Protein AF-A0A9P4GSU9-F1 (afdb_monomer)

pLDDT: mean 84.0, std 13.23, range [49.62, 98.62]

InterPro domains:
  IPR003613 U-box domain [PF04564] (1-55)
  IPR003613 U-box domain [PS51698] (1-60)
  IPR003613 U-box domain [SM00504] (1-53)
  IPR013083 Zinc finger, RING/FYVE/PHD-type [G3DSA:3.30.40.10] (1-56)
  IPR052085 WD repeat, SAM and U-box domain-containing [PTHR46573] (1-40)

Organism: NCBI:txid1168544

Foldseek 3Di:
DQWWWADPVGDIDDPVVLVVVVVPDQADPPPRDRGPDSDIHTPPVVNVVLVCVLLVVVQQPVLPDCPDVVQWDWDWDDDPVDIDTHTHGQQRAQLVVVVNNCSPVVVPDPDDFDDDPNDTDDRDRGGNQFFLVVVVVVVVVVVCVVPVDDDPDPAWWKFFPWEAPDPPDIDGDTDPCRRDRPVVQQDPVGQVDAPPPDDSYPPPPPVPPPPPPPPPPPDPDPGGGHIDIDGDDDDDPVVNVVPDQDPVSVVVVVVVVVVCVVVPPPPPPDD

Radius of gyration: 33.33 Å; Cα contacts (8 Å, |Δi|>4): 294; chains: 1; bounding box: 84×43×122 Å

Mean predicted aligned error: 13.49 Å

Secondary structure (DSSP, 8-state):
--SEEE-TTS-EEEHHHHHHHTTT-SB-TTT-PBPS----EE-HHHHHHHHHHHTTTTTGGGG--TTSGGGEEEEEEE-SS-EEEEEEETT-BHHHHHHHHHHHTTT--SS---EETTEE----SSBSS-BHHHHHHHHHHHHHHH-S----PSPEEEEEEEEEEETTEEEEEEES-TTSBGGGG-STTT-BB-SS---S----S--TT-TTSGGGSSS---PPPB---EEEEPPPPHHHHTTS--HHHHHHHHHHHHHHHHH--------

Sequence (271 aa):
MEDPVITVDYYTYERKNIERWFQTNESSPLTNLILPSLDLRLDVQKKEEIIAFLDGSDITPRYGSLRGKSHALRVSIKSPLNTWSVMLPRDLKLKELWEIAFRLTMGRYMSYELQHRNSRVPPSQDSISDSLASAVFRSHRQKFMIGSSTPVGSPFAFWTKMCDVGDGQMEGDVVTEHWEPISSFFNGTDSTGKLTQESCIDKGEDDEDSEEEVAYRNGASDRPYVFKLHLGKAPRTAESLANTLNRLDVLKQMFDAFINRTTITKPTLVS

Structure (mmCIF, N/CA/C/O backbone):
data_AF-A0A9P4GSU9-F1
#
_entry.id   AF-A0A9P4GSU9-F1
#
loop_
_atom_site.group_PDB
_atom_site.id
_atom_site.type_symbol
_atom_site.label_atom_id
_atom_site.label_alt_id
_atom_site.label_comp_id
_atom_site.label_asym_id
_atom_site.label_entity_id
_atom_site.label_seq_id
_atom_site.pdbx_PDB_ins_code
_atom_site.Cartn_x
_atom_site.Cartn_y
_atom_site.Cartn_z
_atom_site.occupancy
_atom_site.B_iso_or_equiv
_atom_site.auth_seq_id
_atom_site.auth_comp_id
_atom_site.auth_asym_id
_atom_site.auth_atom_id
_atom_site.pdbx_PDB_model_num
ATOM 1 N N . MET A 1 1 ? -9.356 -0.279 18.960 1.00 92.44 1 MET A N 1
ATOM 2 C CA . MET A 1 1 ? -10.168 -1.308 19.629 1.00 92.44 1 MET A CA 1
ATOM 3 C C . MET A 1 1 ? -9.785 -2.629 18.981 1.00 92.44 1 MET A C 1
ATOM 5 O O . MET A 1 1 ? -9.801 -2.684 17.760 1.00 92.44 1 MET A O 1
ATOM 9 N N . GLU A 1 2 ? -9.303 -3.598 19.754 1.00 94.56 2 GLU A N 1
ATOM 10 C CA . GLU A 1 2 ? -8.857 -4.924 19.306 1.00 94.56 2 GLU A CA 1
ATOM 11 C C . GLU A 1 2 ? -9.939 -5.982 19.588 1.00 94.56 2 GLU A C 1
ATOM 13 O O . GLU A 1 2 ? -10.214 -6.811 18.722 1.00 94.56 2 GLU A O 1
ATOM 18 N N . ASP A 1 3 ? -10.588 -5.934 20.759 1.00 97.62 3 ASP A N 1
ATOM 19 C CA . ASP A 1 3 ? -11.653 -6.876 21.133 1.00 97.62 3 ASP A CA 1
ATOM 20 C C . ASP A 1 3 ? -12.898 -6.137 21.670 1.00 97.62 3 ASP A C 1
ATOM 22 O O . ASP A 1 3 ? -12.987 -5.861 22.873 1.00 97.62 3 ASP A O 1
ATOM 26 N N . PRO A 1 4 ? -13.842 -5.760 20.784 1.00 98.38 4 PRO A N 1
ATOM 27 C CA . PRO A 1 4 ? -15.039 -5.016 21.161 1.00 98.38 4 PRO A CA 1
ATOM 28 C C . PRO A 1 4 ? -16.021 -5.891 21.955 1.00 98.38 4 PRO A C 1
ATOM 30 O O . PRO A 1 4 ? -16.379 -6.991 21.531 1.00 98.38 4 PRO A O 1
ATOM 33 N N . VAL A 1 5 ? -16.498 -5.394 23.094 1.00 98.62 5 VAL A N 1
ATOM 34 C CA . VAL A 1 5 ? -17.496 -6.062 23.942 1.00 98.62 5 VAL A CA 1
ATOM 35 C C . VAL A 1 5 ? -18.644 -5.126 24.288 1.00 98.62 5 VAL A C 1
ATOM 37 O O . VAL A 1 5 ? -18.417 -3.952 24.557 1.00 98.62 5 VAL A O 1
ATOM 40 N N .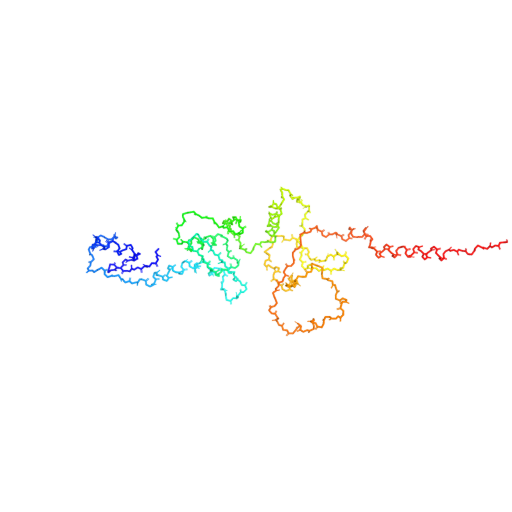 ILE A 1 6 ? -19.862 -5.659 24.307 1.00 98.50 6 ILE A N 1
ATOM 41 C CA . ILE A 1 6 ? -21.088 -4.974 24.705 1.00 98.50 6 ILE A CA 1
ATOM 42 C C . ILE A 1 6 ? -21.401 -5.284 26.170 1.00 98.50 6 ILE A C 1
ATOM 44 O O . ILE A 1 6 ? -21.428 -6.447 26.587 1.00 98.50 6 ILE A O 1
ATOM 48 N N . THR A 1 7 ? -21.667 -4.233 26.934 1.00 98.38 7 THR A N 1
ATOM 49 C CA . THR A 1 7 ? -22.207 -4.271 28.300 1.00 98.38 7 THR A CA 1
ATOM 50 C C . THR A 1 7 ? -23.743 -4.281 28.293 1.00 98.38 7 THR A C 1
ATOM 52 O O . THR A 1 7 ? -24.385 -4.074 27.263 1.00 98.38 7 THR A O 1
ATOM 55 N N . VAL A 1 8 ? -24.377 -4.525 29.445 1.00 97.88 8 VAL A N 1
ATOM 56 C CA . VAL A 1 8 ? -25.852 -4.616 29.570 1.00 97.88 8 VAL A CA 1
ATOM 57 C C . VAL A 1 8 ? -26.618 -3.328 29.242 1.00 97.88 8 VAL A C 1
ATOM 59 O O . VAL A 1 8 ? -27.819 -3.379 28.995 1.00 97.88 8 VAL A O 1
ATOM 62 N N . ASP A 1 9 ? -25.936 -2.186 29.223 1.00 97.12 9 ASP A N 1
ATOM 63 C CA . ASP A 1 9 ? -26.448 -0.883 28.785 1.00 97.12 9 ASP A CA 1
ATOM 64 C C . ASP A 1 9 ? -26.280 -0.643 27.269 1.00 97.12 9 ASP A C 1
ATOM 66 O O . ASP A 1 9 ? -26.560 0.454 26.792 1.00 97.12 9 ASP A O 1
ATOM 70 N N . TYR A 1 10 ? -25.881 -1.669 26.505 1.00 97.38 10 TYR A N 1
ATOM 71 C CA . TYR A 1 10 ? -25.740 -1.672 25.042 1.00 97.38 10 TYR A CA 1
ATOM 72 C C . TYR A 1 10 ? -24.632 -0.769 24.474 1.00 97.38 10 TYR A C 1
ATOM 74 O O . TYR A 1 10 ? -24.648 -0.451 23.284 1.00 97.38 10 TYR A O 1
ATOM 82 N N . TYR A 1 11 ? -23.640 -0.392 25.284 1.00 98.19 11 TYR A N 1
ATOM 83 C CA . TYR A 1 11 ? -22.442 0.297 24.799 1.00 98.19 11 TYR A CA 1
ATOM 84 C C . TYR A 1 11 ? -21.299 -0.681 24.520 1.00 98.19 11 TYR A C 1
ATOM 86 O O . TYR A 1 11 ? -21.107 -1.659 25.241 1.00 98.19 11 TYR A O 1
ATOM 94 N N . THR A 1 12 ? -20.524 -0.395 23.470 1.00 98.31 12 THR A N 1
ATOM 95 C CA . THR A 1 12 ? -19.368 -1.207 23.072 1.00 98.31 12 THR A CA 1
ATOM 96 C C . THR A 1 12 ? -18.071 -0.596 23.600 1.00 98.31 12 THR A C 1
ATOM 98 O O . THR A 1 12 ? -17.766 0.572 23.349 1.00 98.31 12 THR A O 1
ATOM 101 N N . TYR A 1 13 ? -17.264 -1.405 24.278 1.00 98.25 13 TYR A N 1
ATOM 102 C CA . TYR A 1 13 ? -15.974 -1.024 24.845 1.00 98.25 13 TYR A CA 1
ATOM 103 C C . TYR A 1 13 ? -14.855 -1.958 24.386 1.00 98.25 13 TYR A C 1
ATOM 105 O O . TYR A 1 13 ? -15.091 -3.055 23.892 1.00 98.25 13 TYR A O 1
ATOM 113 N N . GLU A 1 14 ? -13.609 -1.536 24.591 1.00 98.06 14 GLU A N 1
ATOM 114 C CA . GLU A 1 14 ? -12.461 -2.439 24.512 1.00 98.06 14 GLU A CA 1
ATOM 115 C C . GLU A 1 14 ? -12.449 -3.353 25.741 1.00 98.06 14 GLU A C 1
ATOM 117 O O . GLU A 1 14 ? -12.363 -2.839 26.862 1.00 98.06 14 GLU A O 1
ATOM 122 N N . ARG A 1 15 ? -12.454 -4.680 25.545 1.00 98.38 15 ARG A N 1
ATOM 123 C CA . ARG A 1 15 ? -12.510 -5.675 26.631 1.00 98.38 15 ARG A CA 1
ATOM 124 C C . ARG A 1 15 ? -11.534 -5.381 27.768 1.00 98.38 15 ARG A C 1
ATOM 126 O O . ARG A 1 15 ? -11.947 -5.226 28.912 1.00 98.38 15 ARG A O 1
ATOM 133 N N . LYS A 1 16 ? -10.244 -5.229 27.452 1.00 98.12 16 LYS A N 1
ATOM 134 C CA . LYS A 1 16 ? -9.195 -5.009 28.466 1.00 98.12 16 LYS A CA 1
ATOM 135 C C . LYS A 1 16 ? -9.427 -3.744 29.296 1.00 98.12 16 LYS A C 1
ATOM 137 O O . LYS A 1 16 ? -9.065 -3.700 30.470 1.00 98.12 16 LYS A O 1
ATOM 142 N N . ASN A 1 17 ? -10.001 -2.707 28.686 1.00 98.12 17 ASN A N 1
ATOM 143 C CA . ASN A 1 17 ? -10.227 -1.429 29.352 1.00 98.12 17 ASN A CA 1
ATOM 144 C C . ASN A 1 17 ? -11.456 -1.493 30.261 1.00 98.12 17 ASN A C 1
ATOM 146 O O . ASN A 1 17 ? -11.381 -1.024 31.395 1.00 98.12 17 ASN A O 1
ATOM 150 N N . ILE A 1 18 ? -12.556 -2.089 29.787 1.00 98.25 18 ILE A N 1
ATOM 151 C CA . ILE A 1 18 ? -13.783 -2.204 30.584 1.00 98.25 18 ILE A CA 1
ATOM 152 C C . ILE A 1 18 ? -13.626 -3.213 31.727 1.00 98.25 18 ILE A C 1
ATOM 154 O O . ILE A 1 18 ? -14.053 -2.932 32.840 1.00 98.25 18 ILE A O 1
ATOM 158 N N . GLU A 1 19 ? -12.911 -4.323 31.513 1.00 98.25 19 GLU A N 1
ATOM 159 C CA . GLU A 1 19 ? -12.591 -5.279 32.582 1.00 98.25 19 GLU A CA 1
ATOM 160 C C . GLU A 1 19 ? -11.752 -4.621 33.683 1.00 98.25 19 GLU A C 1
ATOM 162 O O . GLU A 1 19 ? -12.018 -4.823 34.865 1.00 98.25 19 GLU A O 1
ATOM 167 N N . ARG A 1 20 ? -10.771 -3.781 33.319 1.00 98.25 20 ARG A N 1
ATOM 168 C CA . ARG A 1 20 ? -10.000 -3.001 34.298 1.00 98.25 20 ARG A CA 1
ATOM 169 C C . ARG A 1 20 ? -10.877 -1.986 35.034 1.00 98.25 20 ARG A C 1
ATOM 171 O O . ARG A 1 20 ? -10.697 -1.801 36.230 1.00 98.25 20 ARG A O 1
ATOM 178 N N . TRP A 1 21 ? -11.801 -1.325 34.340 1.00 98.25 21 TRP A N 1
ATOM 179 C CA . TRP A 1 21 ? -12.725 -0.373 34.958 1.00 98.25 21 TRP A CA 1
ATOM 180 C C . TRP A 1 21 ? -13.632 -1.044 36.001 1.00 98.25 21 TRP A C 1
ATOM 182 O O . TRP A 1 21 ? -13.783 -0.522 37.107 1.00 98.25 21 TRP A O 1
ATOM 192 N N . PHE A 1 22 ? -14.148 -2.237 35.691 1.00 98.25 22 PHE A N 1
ATOM 193 C CA . PHE A 1 22 ? -14.995 -3.024 36.591 1.00 98.25 22 PHE A CA 1
ATOM 194 C C . PHE A 1 22 ? -14.275 -3.606 37.816 1.00 98.25 22 PHE A C 1
ATOM 196 O O . PHE A 1 22 ? -14.931 -4.082 38.736 1.00 98.25 22 PHE A O 1
ATOM 203 N N . GLN A 1 23 ? -12.942 -3.524 37.893 1.00 98.25 23 GLN A N 1
ATOM 204 C CA . GLN A 1 23 ? -12.210 -3.879 39.118 1.00 98.25 23 GLN A CA 1
ATOM 205 C C . GLN A 1 23 ? -12.428 -2.868 40.249 1.00 98.25 23 GLN A C 1
ATOM 207 O O . GLN A 1 23 ? -12.229 -3.209 41.413 1.00 98.25 23 GLN A O 1
ATOM 212 N N . THR A 1 24 ? -12.792 -1.626 39.921 1.00 98.12 24 THR A N 1
ATOM 213 C CA . THR A 1 24 ? -12.930 -0.536 40.899 1.00 98.12 24 THR A CA 1
ATOM 214 C C . THR A 1 24 ? -14.274 0.184 40.841 1.00 98.12 24 THR A C 1
ATOM 216 O O . THR A 1 24 ? -14.570 0.954 41.751 1.00 98.12 24 THR A O 1
ATOM 219 N N . ASN A 1 25 ? -15.091 -0.057 39.811 1.00 98.12 25 ASN A N 1
ATOM 220 C CA . ASN A 1 25 ? -16.378 0.606 39.612 1.00 98.12 25 ASN A CA 1
ATOM 221 C C . ASN A 1 25 ? -17.457 -0.405 39.208 1.00 98.12 25 ASN A C 1
ATOM 223 O O . ASN A 1 25 ? -17.213 -1.280 38.388 1.00 98.12 25 ASN A O 1
ATOM 227 N N . GLU A 1 26 ? -18.679 -0.224 39.704 1.00 97.75 26 GLU A N 1
ATOM 228 C CA . GLU A 1 26 ? -19.860 -1.014 39.300 1.00 97.75 26 GLU A CA 1
ATOM 229 C C . GLU A 1 26 ? -20.746 -0.260 38.288 1.00 97.75 26 GLU A C 1
ATOM 231 O O . GLU A 1 26 ? -21.872 -0.656 37.982 1.00 97.75 26 GLU A O 1
ATOM 236 N N . SER A 1 27 ? -20.253 0.870 37.780 1.00 98.25 27 SER A N 1
ATOM 237 C CA . SER A 1 27 ? -20.971 1.756 36.870 1.00 98.25 27 SER A CA 1
ATOM 238 C C . SER A 1 27 ? -20.379 1.751 35.466 1.00 98.25 27 SER A C 1
ATOM 240 O O . SER A 1 27 ? -19.208 1.435 35.251 1.00 98.25 27 SER A O 1
ATOM 242 N N . SER A 1 28 ? -21.197 2.129 34.490 1.00 97.81 28 SER A N 1
ATOM 243 C CA . SER A 1 28 ? -20.773 2.308 33.101 1.00 97.81 28 SER A CA 1
ATOM 244 C C . SER A 1 28 ? -19.867 3.541 32.951 1.00 97.81 28 SER A C 1
ATOM 246 O O . SER A 1 28 ? -20.255 4.618 33.410 1.00 97.81 28 SER A O 1
ATOM 248 N N . PRO A 1 29 ? -18.700 3.449 32.275 1.00 97.69 29 PRO A N 1
ATOM 249 C CA . PRO A 1 29 ? -17.791 4.589 32.112 1.00 97.69 29 PRO A CA 1
ATOM 250 C C . PRO A 1 29 ? -18.392 5.777 31.355 1.00 97.69 29 PRO A C 1
ATOM 252 O O . PRO A 1 29 ? -17.904 6.898 31.478 1.00 97.69 29 PRO A O 1
ATOM 255 N N . LEU A 1 30 ? -19.397 5.529 30.507 1.00 97.06 30 LEU A N 1
ATOM 256 C CA . LEU A 1 30 ? -19.974 6.557 29.640 1.00 97.06 30 LEU A CA 1
ATOM 257 C C . LEU A 1 30 ? -21.191 7.229 30.279 1.00 97.06 30 LEU A C 1
ATOM 259 O O . LEU A 1 30 ? -21.352 8.442 30.167 1.00 97.06 30 LEU A O 1
ATOM 263 N N . THR A 1 31 ? -22.052 6.448 30.936 1.00 97.19 31 THR A N 1
ATOM 264 C CA . THR A 1 31 ? -23.312 6.954 31.507 1.00 97.19 31 THR A CA 1
ATOM 265 C C . THR A 1 31 ? -23.223 7.234 33.005 1.00 97.19 31 THR A C 1
ATOM 267 O O . THR A 1 31 ? -24.082 7.929 33.540 1.00 97.19 31 THR A O 1
ATOM 270 N N . ASN A 1 32 ? -22.196 6.715 33.688 1.00 97.31 32 ASN A N 1
ATOM 271 C CA . ASN A 1 32 ? -22.042 6.718 35.148 1.00 97.31 32 ASN A CA 1
ATOM 272 C C . ASN A 1 32 ? -23.202 6.057 35.916 1.00 97.31 32 ASN A C 1
ATOM 274 O O . ASN A 1 32 ? -23.287 6.192 37.136 1.00 97.31 32 ASN A O 1
ATOM 278 N N . LEU A 1 33 ? -24.088 5.327 35.235 1.00 97.44 33 LEU A N 1
ATOM 279 C CA . LEU A 1 33 ? -25.169 4.582 35.873 1.00 97.44 33 LEU A CA 1
ATOM 280 C C . LEU A 1 33 ? -24.649 3.235 36.380 1.00 97.44 33 LEU A C 1
ATOM 282 O O . LEU A 1 33 ? -23.830 2.595 35.717 1.00 97.44 33 LEU A O 1
ATOM 286 N N . ILE A 1 34 ? -25.128 2.811 37.552 1.00 97.94 34 ILE A N 1
ATOM 287 C CA . ILE A 1 34 ? -24.839 1.485 38.115 1.00 97.94 34 ILE A CA 1
ATOM 288 C C . ILE A 1 34 ? -25.451 0.429 37.196 1.00 97.94 34 ILE A C 1
ATOM 290 O O . ILE A 1 34 ? -26.633 0.512 36.850 1.00 97.94 34 ILE A O 1
ATOM 294 N N . LEU A 1 35 ? -24.646 -0.551 36.791 1.00 97.62 35 LEU A N 1
ATOM 295 C CA . LEU A 1 35 ? -25.095 -1.605 35.893 1.00 97.62 35 LEU A CA 1
ATOM 296 C C . LEU A 1 35 ? -25.743 -2.748 36.684 1.00 97.62 35 LEU A C 1
ATOM 298 O O . LEU A 1 35 ? -25.204 -3.166 37.706 1.00 97.62 35 LEU A O 1
ATOM 302 N N . PRO A 1 36 ? -26.870 -3.311 36.211 1.00 97.69 36 PRO A N 1
ATOM 303 C CA . PRO A 1 36 ? -27.505 -4.452 36.871 1.00 97.69 36 PRO A CA 1
ATOM 304 C C . PRO A 1 36 ? -26.675 -5.744 36.778 1.00 97.69 36 PRO A C 1
ATOM 306 O O . PRO A 1 36 ? -26.889 -6.663 37.561 1.00 97.69 36 PRO A O 1
ATOM 309 N N . SER A 1 37 ? -25.754 -5.836 35.814 1.00 97.69 37 SER A N 1
ATOM 310 C CA . SER A 1 37 ? -24.781 -6.923 35.681 1.00 97.69 37 SER A CA 1
ATOM 311 C C . SER A 1 37 ? -23.510 -6.409 34.995 1.00 97.69 37 SER A C 1
ATOM 313 O O . SER A 1 37 ? -23.569 -5.500 34.165 1.00 97.69 37 SER A O 1
ATOM 315 N N . LEU A 1 38 ? -22.372 -7.015 35.340 1.00 98.00 38 LEU A N 1
ATOM 316 C CA . LEU A 1 38 ? -21.051 -6.748 34.759 1.00 98.00 38 LEU A CA 1
ATOM 317 C C . LEU A 1 38 ? -20.692 -7.734 33.632 1.00 98.00 38 LEU A C 1
ATOM 319 O O . LEU A 1 38 ? -19.544 -7.784 33.191 1.00 98.00 38 LEU A O 1
ATOM 323 N N . ASP A 1 39 ? -21.660 -8.528 33.166 1.00 98.00 39 ASP A N 1
ATOM 324 C CA . ASP A 1 39 ? -21.452 -9.487 32.085 1.00 98.00 39 ASP A CA 1
ATOM 325 C C . ASP A 1 39 ? -21.084 -8.780 30.773 1.00 98.00 39 ASP A C 1
ATOM 327 O O . ASP A 1 39 ? -21.787 -7.885 30.296 1.00 98.00 39 ASP A O 1
ATOM 331 N N . LEU A 1 40 ? -19.995 -9.238 30.155 1.00 98.44 40 LEU A N 1
ATOM 332 C CA . LEU A 1 40 ? -19.492 -8.730 28.882 1.00 98.44 40 LEU A CA 1
ATOM 333 C C . LEU A 1 40 ? -19.819 -9.705 27.753 1.00 98.44 40 LEU A C 1
ATOM 335 O O . LEU A 1 40 ? -19.413 -10.870 27.781 1.00 98.44 40 LEU A O 1
ATOM 339 N N . ARG A 1 41 ? -20.505 -9.222 26.717 1.00 98.38 41 ARG A N 1
ATOM 340 C CA . ARG A 1 41 ? -20.816 -9.995 25.505 1.00 98.38 41 ARG A CA 1
ATOM 341 C C . ARG A 1 41 ? -19.906 -9.559 24.367 1.00 98.38 41 ARG A C 1
ATOM 343 O O . ARG A 1 41 ? -19.654 -8.376 24.209 1.00 98.38 41 ARG A O 1
ATOM 350 N N . LEU A 1 42 ? -19.399 -10.492 23.564 1.00 98.31 42 LEU A N 1
ATOM 351 C CA . LEU A 1 42 ? -18.576 -10.137 22.404 1.00 98.31 42 LEU A CA 1
ATOM 352 C C . LEU A 1 42 ? -19.433 -9.450 21.331 1.00 98.31 42 LEU A C 1
ATOM 354 O O . LEU A 1 42 ? -20.459 -9.994 20.926 1.00 98.31 42 LEU A O 1
ATOM 358 N N . ASP A 1 43 ? -18.979 -8.299 20.840 1.00 98.25 43 ASP A N 1
ATOM 359 C CA . ASP A 1 43 ? -19.601 -7.598 19.717 1.00 98.25 43 ASP A C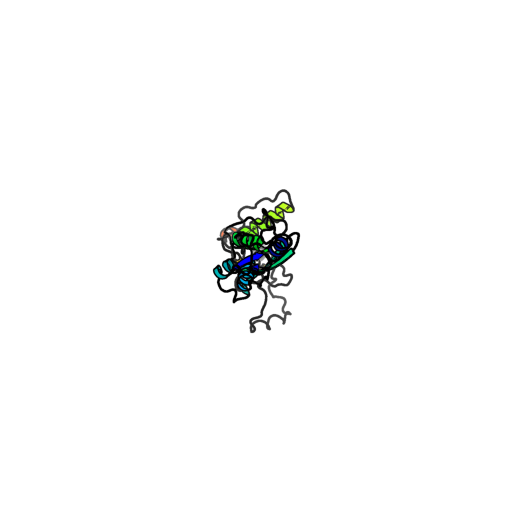A 1
ATOM 360 C C . ASP A 1 43 ? -19.017 -8.110 18.394 1.00 98.25 43 ASP A C 1
ATOM 362 O O . ASP A 1 43 ? -18.035 -7.582 17.864 1.00 98.25 43 ASP A O 1
ATOM 366 N N . VAL A 1 44 ? -19.583 -9.208 17.888 1.00 98.00 44 VAL A N 1
ATOM 367 C CA . VAL A 1 44 ? -19.089 -9.870 16.669 1.00 98.00 44 VAL A CA 1
ATOM 368 C C . VAL A 1 44 ? -19.160 -8.931 15.466 1.00 98.00 44 VAL A C 1
ATOM 370 O O . VAL A 1 44 ? -18.190 -8.832 14.718 1.00 98.00 44 VAL A O 1
ATOM 373 N N . GLN A 1 45 ? -20.257 -8.183 15.325 1.00 98.00 45 GLN A N 1
ATOM 374 C CA . GLN A 1 45 ? -20.439 -7.252 14.215 1.00 98.00 45 GLN A CA 1
ATOM 375 C C . GLN A 1 45 ? -19.367 -6.158 14.238 1.00 98.00 45 GLN A C 1
ATOM 377 O O . GLN A 1 45 ? -18.705 -5.913 13.230 1.00 98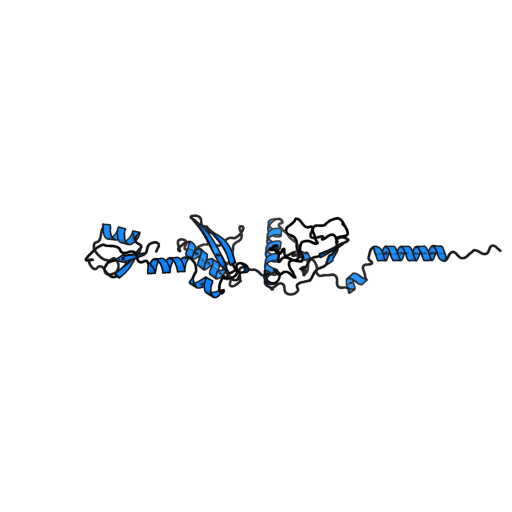.00 45 GLN A O 1
ATOM 382 N N . LYS A 1 46 ? -19.133 -5.524 15.394 1.00 97.94 46 LYS A N 1
ATOM 383 C CA . LYS A 1 46 ? -18.113 -4.474 15.491 1.00 97.94 46 LYS A CA 1
ATOM 384 C C . LYS A 1 46 ? -16.709 -5.006 15.264 1.00 97.94 46 LYS A C 1
ATOM 386 O O . LYS A 1 46 ? -15.869 -4.308 14.698 1.00 97.94 46 LYS A O 1
ATOM 391 N N . LYS A 1 47 ? -16.451 -6.245 15.678 1.00 97.56 47 LYS A N 1
ATOM 392 C CA . LYS A 1 47 ? -15.178 -6.921 15.431 1.00 97.56 47 LYS A CA 1
ATOM 393 C C . LYS A 1 47 ? -14.940 -7.131 13.939 1.00 97.56 47 LYS A C 1
ATOM 395 O O . LYS A 1 47 ? -13.851 -6.826 13.462 1.00 97.56 47 LYS A O 1
ATOM 400 N N . GLU A 1 48 ? -15.951 -7.587 13.206 1.00 97.50 48 GLU A N 1
ATOM 401 C CA . GLU A 1 48 ? -15.891 -7.733 11.749 1.00 97.50 48 GLU A CA 1
ATOM 402 C C . GLU A 1 48 ? -15.705 -6.382 11.047 1.00 97.50 48 GLU A C 1
ATOM 404 O O . GLU A 1 48 ? -14.852 -6.275 10.170 1.00 97.50 48 GLU A O 1
ATOM 409 N N . GLU A 1 49 ? -16.412 -5.329 11.478 1.00 96.94 49 GLU A N 1
ATOM 410 C CA . GLU A 1 49 ? -16.228 -3.962 10.963 1.00 96.94 49 GLU A CA 1
ATOM 411 C C . GLU A 1 49 ? -14.784 -3.467 11.153 1.00 96.94 49 GLU A C 1
ATOM 413 O O . GLU A 1 49 ? -14.191 -2.898 10.234 1.00 96.94 49 GLU A O 1
ATOM 418 N N . ILE A 1 50 ? -14.195 -3.704 12.331 1.00 96.12 50 ILE A N 1
ATOM 419 C CA . ILE A 1 50 ? -12.804 -3.340 12.626 1.00 96.12 50 ILE A CA 1
ATOM 420 C C . ILE A 1 50 ? -11.842 -4.122 11.729 1.00 96.12 50 ILE A C 1
ATOM 422 O O . ILE A 1 50 ? -10.936 -3.520 11.157 1.00 96.12 50 ILE A O 1
ATOM 426 N N . ILE A 1 51 ? -12.031 -5.436 11.580 1.00 95.44 51 ILE A N 1
ATOM 427 C CA . ILE A 1 51 ? -11.180 -6.274 10.721 1.00 95.44 51 ILE A CA 1
ATOM 428 C C . ILE A 1 51 ? -11.275 -5.805 9.266 1.00 95.44 51 ILE A C 1
ATOM 430 O O . ILE A 1 51 ? -10.251 -5.520 8.649 1.00 95.44 51 ILE A O 1
ATOM 434 N N . ALA A 1 52 ? -12.489 -5.610 8.749 1.00 95.25 52 ALA A N 1
ATOM 435 C CA . ALA A 1 52 ? -12.709 -5.127 7.391 1.00 95.25 52 ALA A CA 1
ATOM 436 C C . ALA A 1 52 ? -12.056 -3.754 7.152 1.00 95.25 52 ALA A C 1
ATOM 438 O O . ALA A 1 52 ? -11.468 -3.522 6.091 1.00 95.25 52 ALA A O 1
ATOM 439 N N . PHE A 1 53 ? -12.116 -2.857 8.142 1.00 95.31 53 PHE A N 1
ATOM 440 C CA . PHE A 1 53 ? -11.443 -1.561 8.099 1.00 95.31 53 PHE A CA 1
ATOM 441 C C . PHE A 1 53 ? -9.914 -1.695 8.088 1.00 95.31 53 PHE A C 1
ATOM 443 O O . PHE A 1 53 ? -9.256 -1.019 7.292 1.00 95.31 53 PHE A O 1
ATOM 450 N N . LEU A 1 54 ? -9.346 -2.556 8.943 1.00 94.25 54 LEU A N 1
ATOM 451 C CA . LEU A 1 54 ? -7.903 -2.820 9.009 1.00 94.25 54 LEU A CA 1
ATOM 452 C C . LEU A 1 54 ? -7.369 -3.408 7.698 1.00 94.25 54 LEU A C 1
ATOM 454 O O . LEU A 1 54 ? -6.294 -3.009 7.251 1.00 94.25 54 LEU A O 1
ATOM 458 N N . ASP A 1 55 ? -8.150 -4.276 7.058 1.00 92.50 55 ASP A N 1
ATOM 459 C CA . ASP A 1 55 ? -7.825 -4.889 5.767 1.00 92.50 55 ASP A CA 1
ATOM 460 C C . ASP A 1 55 ? -7.988 -3.922 4.577 1.00 92.50 55 ASP A C 1
ATOM 462 O O . ASP A 1 55 ? -7.628 -4.252 3.447 1.00 92.50 55 ASP A O 1
ATOM 466 N N . GLY A 1 56 ? -8.513 -2.712 4.804 1.00 94.38 56 GLY A N 1
ATOM 467 C CA . GLY A 1 56 ? -8.738 -1.722 3.747 1.00 94.38 56 GLY A CA 1
ATOM 468 C C . GLY A 1 56 ? -9.872 -2.111 2.793 1.00 94.38 56 GLY A C 1
ATOM 469 O O . GLY A 1 56 ? -9.818 -1.800 1.599 1.00 94.38 56 GLY A O 1
ATOM 470 N N . SER A 1 57 ? -10.901 -2.799 3.299 1.00 93.38 57 SER A N 1
ATOM 471 C CA . SER A 1 57 ? -12.059 -3.260 2.511 1.00 93.38 57 SER A CA 1
ATOM 472 C C . SER A 1 57 ? -12.908 -2.119 1.935 1.00 93.38 57 SER A C 1
ATOM 474 O O . SER A 1 57 ? -13.714 -2.342 1.046 1.00 93.38 57 SER A O 1
ATOM 476 N N . ASP A 1 58 ? -12.741 -0.889 2.414 1.00 94.88 58 ASP A N 1
ATOM 477 C CA . ASP A 1 58 ? -13.345 0.344 1.889 1.00 94.88 58 ASP A CA 1
ATOM 478 C C . ASP A 1 58 ? -12.523 0.998 0.758 1.00 94.88 58 ASP A C 1
ATOM 480 O O . ASP A 1 58 ? -13.048 1.805 -0.018 1.00 94.88 58 ASP A O 1
ATOM 484 N N . ILE A 1 59 ? -11.233 0.664 0.666 1.00 94.75 59 ILE A N 1
ATOM 485 C CA . ILE A 1 59 ? -10.295 1.192 -0.332 1.00 94.75 59 ILE A CA 1
ATOM 486 C C . ILE A 1 59 ? -10.224 0.244 -1.529 1.00 94.75 59 ILE A C 1
ATOM 488 O O . ILE A 1 59 ? -10.417 0.659 -2.671 1.00 94.75 59 ILE A O 1
ATOM 492 N N . THR A 1 60 ? -9.988 -1.044 -1.273 1.00 91.88 60 THR A N 1
ATOM 493 C CA . THR A 1 60 ? -9.732 -2.047 -2.319 1.00 91.88 60 THR A CA 1
ATOM 494 C C . THR A 1 60 ? -10.844 -2.194 -3.369 1.00 91.88 60 THR A C 1
ATOM 496 O O . THR A 1 60 ? -10.494 -2.334 -4.542 1.00 91.88 60 THR A O 1
ATOM 499 N N . PRO A 1 61 ? -12.155 -2.078 -3.062 1.00 91.94 61 PRO A N 1
ATOM 500 C CA . PRO A 1 61 ? -13.202 -2.229 -4.076 1.00 91.94 61 PRO A CA 1
ATOM 501 C C . PRO A 1 61 ? -13.217 -1.119 -5.132 1.00 91.94 61 PRO A C 1
ATOM 503 O O . PRO A 1 61 ? -13.795 -1.309 -6.201 1.00 91.94 61 PRO A O 1
ATOM 506 N N . ARG A 1 62 ? -12.582 0.034 -4.865 1.00 93.19 62 ARG A N 1
ATOM 507 C CA . ARG A 1 62 ? -12.507 1.166 -5.810 1.00 93.19 62 ARG A CA 1
ATOM 508 C C . ARG A 1 62 ? -11.696 0.836 -7.064 1.00 93.19 62 ARG A C 1
ATOM 510 O O . ARG A 1 62 ? -11.883 1.480 -8.089 1.00 93.19 62 ARG A O 1
ATOM 517 N N . TYR A 1 63 ? -10.842 -0.180 -6.977 1.00 89.31 63 TYR A N 1
ATOM 518 C CA . TYR A 1 63 ? -9.908 -0.610 -8.018 1.00 89.31 63 TYR A CA 1
ATOM 519 C C . TYR A 1 63 ? -10.418 -1.816 -8.820 1.00 89.31 63 TYR A C 1
ATOM 521 O O . TYR A 1 63 ?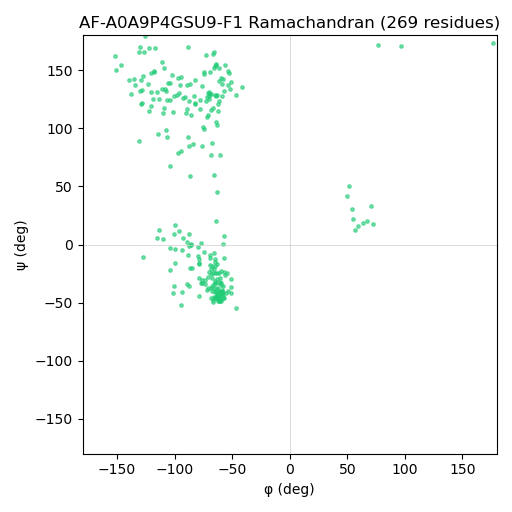 -9.669 -2.500 -9.513 1.00 89.31 63 TYR A O 1
ATOM 529 N N . GLY A 1 64 ? -11.723 -2.087 -8.735 1.00 84.44 64 GLY A N 1
ATOM 530 C CA . GLY A 1 64 ? -12.342 -3.230 -9.388 1.00 84.44 64 GLY A CA 1
ATOM 531 C C . GLY A 1 64 ? -12.074 -4.547 -8.661 1.00 84.44 64 GLY A C 1
ATOM 532 O O . GLY A 1 64 ? -11.325 -4.645 -7.689 1.00 84.44 64 GLY A O 1
ATOM 533 N N . SER A 1 65 ? -12.760 -5.598 -9.107 1.00 76.25 65 SER A N 1
ATOM 534 C CA . SER A 1 65 ? -12.627 -6.913 -8.489 1.00 76.25 65 SER A CA 1
ATOM 535 C C . SER A 1 65 ? -11.247 -7.499 -8.796 1.00 76.25 65 SER A C 1
ATOM 537 O O . SER A 1 65 ? -10.910 -7.706 -9.960 1.00 76.25 65 SER A O 1
ATOM 539 N N . LEU A 1 66 ? -10.493 -7.879 -7.758 1.00 69.88 66 LEU A N 1
ATOM 540 C CA . LEU A 1 66 ? -9.218 -8.616 -7.839 1.00 69.88 66 LEU A CA 1
ATOM 541 C C . LEU A 1 66 ? -9.360 -10.040 -8.430 1.00 69.88 66 LEU A C 1
ATOM 543 O O . LEU A 1 66 ? -8.512 -10.904 -8.215 1.00 69.88 66 LEU A O 1
ATOM 547 N N . ARG A 1 67 ? -10.446 -10.326 -9.160 1.00 68.00 67 ARG A N 1
ATOM 548 C CA . ARG A 1 67 ? -10.801 -11.658 -9.667 1.00 68.00 67 ARG A CA 1
ATOM 549 C C . ARG A 1 67 ? -9.803 -12.202 -10.699 1.00 68.00 67 ARG A C 1
ATOM 551 O O . ARG A 1 67 ? -9.833 -13.396 -10.978 1.00 68.00 67 ARG A O 1
ATOM 558 N N . GLY A 1 68 ? -8.900 -11.367 -11.219 1.00 70.19 68 GLY A N 1
ATOM 559 C CA . GLY A 1 68 ? -7.736 -11.776 -12.007 1.00 70.19 68 GLY A CA 1
ATOM 560 C C . GLY A 1 68 ? -6.434 -11.642 -11.210 1.00 70.19 68 GLY A C 1
ATOM 561 O O . GLY A 1 68 ? -6.098 -10.552 -10.749 1.00 70.19 68 GLY A O 1
ATOM 562 N N . LYS A 1 69 ? -5.658 -12.733 -11.097 1.00 64.12 69 LYS A N 1
ATOM 563 C CA . LYS A 1 69 ? -4.345 -12.757 -10.408 1.00 64.12 69 LYS A CA 1
ATOM 564 C C . LYS A 1 69 ? -3.353 -11.707 -10.938 1.00 64.12 69 LYS A C 1
ATOM 566 O O . LYS A 1 69 ? -2.449 -11.305 -10.212 1.00 64.12 69 LYS A O 1
ATOM 571 N N . SER A 1 70 ? -3.518 -11.259 -12.180 1.00 70.62 70 SER A N 1
ATOM 572 C CA . SER A 1 70 ? -2.646 -10.302 -12.868 1.00 70.62 70 SER A CA 1
ATOM 573 C C . SER A 1 70 ? -2.656 -8.890 -12.268 1.00 70.62 70 SER A C 1
ATOM 575 O O . SER A 1 70 ? -1.660 -8.181 -12.398 1.00 70.62 70 SER A O 1
ATOM 577 N N . HIS A 1 71 ? -3.726 -8.484 -11.575 1.00 79.19 71 HIS A N 1
ATOM 578 C CA . HIS A 1 71 ? -3.890 -7.104 -11.088 1.00 79.19 71 HIS A CA 1
ATOM 579 C C . HIS A 1 71 ? -3.528 -6.908 -9.613 1.00 79.19 71 HIS A C 1
ATOM 581 O O . HIS A 1 71 ? -3.525 -5.778 -9.129 1.00 79.19 71 HIS A O 1
ATOM 587 N N . ALA A 1 72 ? -3.182 -7.984 -8.902 1.00 88.69 72 ALA A N 1
ATOM 588 C CA . ALA A 1 72 ? -2.794 -7.913 -7.501 1.00 88.69 72 ALA A CA 1
ATOM 589 C C . ALA A 1 72 ? -1.263 -7.880 -7.338 1.00 88.69 72 ALA A C 1
ATOM 591 O O . ALA A 1 72 ? -0.511 -8.537 -8.064 1.00 88.69 72 ALA A O 1
ATOM 592 N N . LEU A 1 73 ? -0.801 -7.120 -6.354 1.00 89.19 73 LEU A N 1
ATOM 593 C CA . LEU A 1 73 ? 0.573 -7.030 -5.886 1.00 89.19 73 LEU A CA 1
ATOM 594 C C . LEU A 1 73 ? 0.608 -7.467 -4.422 1.00 89.19 73 LEU A C 1
ATOM 596 O O . LEU A 1 73 ? -0.099 -6.915 -3.580 1.00 89.19 73 LEU A O 1
ATOM 600 N N . ARG A 1 74 ? 1.449 -8.451 -4.098 1.00 92.88 74 ARG A N 1
ATOM 601 C CA . ARG A 1 74 ? 1.708 -8.811 -2.702 1.00 92.88 74 ARG A CA 1
ATOM 602 C C . ARG A 1 74 ? 2.675 -7.795 -2.102 1.00 92.88 74 ARG A C 1
ATOM 604 O O . ARG A 1 74 ? 3.823 -7.720 -2.531 1.00 92.88 74 ARG A O 1
ATOM 611 N N . VAL A 1 75 ? 2.227 -7.052 -1.098 1.00 93.88 75 VAL A N 1
ATOM 612 C CA . VAL A 1 75 ? 3.038 -6.054 -0.395 1.00 93.88 75 VAL A CA 1
ATOM 613 C C . VAL A 1 75 ? 3.259 -6.514 1.040 1.00 93.88 75 VAL A C 1
ATOM 615 O O . VAL A 1 75 ? 2.306 -6.798 1.764 1.00 93.88 75 VAL A O 1
ATOM 618 N N . SER A 1 76 ? 4.525 -6.590 1.457 1.00 96.31 76 SER A N 1
ATOM 619 C CA . SER A 1 76 ? 4.898 -6.879 2.844 1.00 96.31 76 SER A CA 1
ATOM 620 C C . SER A 1 76 ? 5.295 -5.591 3.560 1.00 96.31 76 SER A C 1
ATOM 622 O O . SER A 1 76 ? 6.313 -4.983 3.232 1.00 96.31 76 SER A O 1
ATOM 624 N N . ILE A 1 77 ? 4.502 -5.188 4.551 1.00 96.31 77 ILE A N 1
ATOM 625 C CA . ILE A 1 77 ? 4.718 -3.988 5.365 1.00 96.31 77 ILE A CA 1
ATOM 626 C C . ILE A 1 77 ? 5.345 -4.420 6.688 1.00 96.31 77 ILE A C 1
ATOM 628 O O . ILE A 1 77 ? 4.832 -5.307 7.369 1.00 96.31 77 ILE A O 1
ATOM 632 N N . LYS A 1 78 ? 6.467 -3.800 7.054 1.00 97.00 78 LYS A N 1
ATOM 633 C CA . LYS A 1 78 ? 7.211 -4.108 8.280 1.00 97.00 78 LYS A CA 1
ATOM 634 C C . LYS A 1 78 ? 7.187 -2.908 9.218 1.00 97.00 78 LYS A C 1
ATOM 636 O O . LYS A 1 78 ? 7.496 -1.796 8.804 1.00 97.00 78 LYS A O 1
ATOM 641 N N . SER A 1 79 ? 6.861 -3.156 10.478 1.00 96.06 79 SER A N 1
ATOM 642 C CA . SER A 1 79 ? 7.044 -2.230 11.599 1.00 96.06 79 SER A CA 1
ATOM 643 C C . SER A 1 79 ? 8.027 -2.835 12.608 1.00 96.06 79 SER A C 1
ATOM 645 O O . SER A 1 79 ? 8.312 -4.031 12.526 1.00 96.06 79 SER A O 1
ATOM 647 N N . PRO A 1 80 ? 8.514 -2.062 13.597 1.00 95.81 80 PRO A N 1
ATOM 648 C CA . PRO A 1 80 ? 9.366 -2.600 14.659 1.00 95.81 80 PRO A CA 1
ATOM 649 C C . PRO A 1 80 ? 8.746 -3.763 15.446 1.00 95.81 80 PRO A C 1
ATOM 651 O O . PRO A 1 80 ? 9.475 -4.570 16.010 1.00 95.81 80 PRO A O 1
ATOM 654 N N . LEU A 1 81 ? 7.411 -3.840 15.505 1.00 95.19 81 LEU A N 1
ATOM 655 C CA . LEU A 1 81 ? 6.696 -4.831 16.313 1.00 95.19 81 LEU A CA 1
ATOM 656 C C . LEU A 1 81 ? 6.186 -6.015 15.491 1.00 95.19 81 LEU A C 1
ATOM 658 O O . LEU A 1 81 ? 6.145 -7.130 15.991 1.00 95.19 81 LEU A O 1
ATOM 662 N N . ASN A 1 82 ? 5.770 -5.768 14.250 1.00 96.44 82 ASN A N 1
ATOM 663 C CA . ASN A 1 82 ? 5.003 -6.718 13.451 1.00 96.44 82 ASN A CA 1
ATOM 664 C C . ASN A 1 82 ? 5.338 -6.601 11.962 1.00 96.44 82 ASN A C 1
ATOM 666 O O . ASN A 1 82 ? 5.705 -5.531 11.470 1.00 96.44 82 ASN A O 1
ATOM 670 N N . THR A 1 83 ? 5.140 -7.697 11.232 1.00 96.56 83 THR A N 1
ATOM 671 C CA . THR A 1 83 ? 5.178 -7.733 9.766 1.00 96.56 83 THR A CA 1
ATOM 672 C C . THR A 1 83 ? 3.837 -8.225 9.244 1.00 96.56 83 THR A C 1
ATOM 674 O O . THR A 1 83 ? 3.347 -9.261 9.684 1.00 96.56 83 THR A O 1
ATOM 677 N N . TRP A 1 84 ? 3.277 -7.511 8.274 1.00 96.19 84 TRP A N 1
ATOM 678 C CA . TRP A 1 84 ? 2.025 -7.856 7.606 1.00 96.19 84 TRP A CA 1
ATOM 679 C C . TRP A 1 84 ? 2.280 -8.096 6.124 1.00 96.19 84 TRP A C 1
ATOM 681 O O . TRP A 1 84 ? 3.175 -7.489 5.537 1.00 96.19 84 TRP A O 1
ATOM 691 N N . SER A 1 85 ? 1.507 -8.985 5.507 1.00 95.44 85 SER A N 1
ATOM 692 C CA . SER A 1 85 ? 1.531 -9.200 4.058 1.00 95.44 85 SER A CA 1
ATOM 693 C C . SER A 1 85 ? 0.114 -9.126 3.523 1.00 95.44 85 SER A C 1
ATOM 695 O O . SER A 1 85 ? -0.734 -9.908 3.941 1.00 95.44 85 SER A O 1
ATOM 697 N N . VAL A 1 86 ? -0.125 -8.194 2.605 1.00 94.00 86 VAL A N 1
ATOM 698 C CA . VAL A 1 86 ? -1.457 -7.892 2.069 1.00 94.00 86 VAL A CA 1
ATOM 699 C C . VAL A 1 86 ? -1.408 -7.946 0.545 1.00 94.00 86 VAL A C 1
ATOM 701 O O . VAL A 1 86 ? -0.391 -7.610 -0.067 1.00 94.00 86 VAL A O 1
ATOM 704 N N . MET A 1 87 ? -2.490 -8.414 -0.074 1.00 92.88 87 MET A N 1
ATOM 705 C CA . MET A 1 87 ? -2.673 -8.354 -1.523 1.00 92.88 87 MET A CA 1
ATOM 706 C C . MET A 1 87 ? -3.353 -7.031 -1.863 1.00 92.88 87 MET A C 1
ATOM 708 O O . MET A 1 87 ? -4.477 -6.797 -1.432 1.00 92.88 87 MET A O 1
ATOM 712 N N . LEU A 1 88 ? -2.672 -6.175 -2.615 1.00 93.19 88 LEU A N 1
ATOM 713 C CA . LEU A 1 88 ? -3.148 -4.842 -2.974 1.00 93.19 88 LEU A CA 1
ATOM 714 C C . LEU A 1 88 ? -3.316 -4.720 -4.494 1.00 93.19 88 LEU A C 1
ATOM 716 O O . LEU A 1 88 ? -2.565 -5.361 -5.229 1.00 93.19 88 LEU A O 1
ATOM 720 N N . PRO A 1 89 ? -4.262 -3.912 -4.994 1.00 92.69 89 PRO A N 1
ATOM 721 C CA . PRO A 1 89 ? -4.327 -3.573 -6.415 1.00 92.69 89 PRO A CA 1
ATOM 722 C C . PRO A 1 89 ? -3.022 -2.910 -6.894 1.00 92.69 89 PRO A C 1
ATOM 724 O O . PRO A 1 89 ? -2.404 -2.139 -6.159 1.00 92.69 89 PRO A O 1
ATOM 727 N N . ARG A 1 90 ? -2.573 -3.204 -8.119 1.00 87.94 90 ARG A N 1
ATOM 728 C CA . ARG A 1 90 ? -1.348 -2.603 -8.701 1.00 87.94 90 ARG A CA 1
ATOM 729 C C . ARG A 1 90 ? -1.480 -1.107 -8.983 1.00 87.94 90 ARG A C 1
ATOM 731 O O . ARG A 1 90 ? -0.491 -0.380 -8.960 1.00 87.94 90 ARG A O 1
ATOM 738 N N . ASP A 1 91 ? -2.697 -0.679 -9.258 1.00 88.62 91 ASP A N 1
ATOM 739 C CA . ASP A 1 91 ? -3.116 0.691 -9.522 1.00 88.62 91 ASP A CA 1
ATOM 740 C C . ASP A 1 91 ? -3.507 1.454 -8.245 1.00 88.62 91 ASP A C 1
ATOM 742 O O . ASP A 1 91 ? -3.855 2.635 -8.324 1.00 88.62 91 ASP A O 1
ATOM 746 N N . LEU A 1 92 ? -3.385 0.818 -7.069 1.00 93.69 92 LEU A N 1
ATOM 747 C CA . LEU A 1 92 ? -3.575 1.464 -5.773 1.00 93.69 92 LEU A CA 1
ATOM 748 C C . LEU A 1 92 ? -2.708 2.723 -5.694 1.00 93.69 92 LEU A C 1
ATOM 750 O O . LEU A 1 92 ? -1.518 2.711 -6.032 1.00 93.69 92 LEU A O 1
ATOM 754 N N . LYS A 1 93 ? -3.307 3.817 -5.229 1.00 93.50 93 LYS A N 1
ATOM 755 C CA . LYS A 1 93 ? -2.590 5.079 -5.079 1.00 93.50 93 LYS A CA 1
ATOM 756 C C . LYS A 1 93 ? -1.657 5.027 -3.888 1.00 93.50 93 LYS A C 1
ATOM 758 O O . LYS A 1 93 ? -1.961 4.443 -2.847 1.00 93.50 93 LYS A O 1
ATOM 763 N N . LEU A 1 94 ? -0.542 5.737 -3.991 1.00 92.44 94 LEU A N 1
ATOM 764 C CA . LEU A 1 94 ? 0.448 5.726 -2.927 1.00 92.44 94 LEU A CA 1
ATOM 765 C C . LEU A 1 94 ? -0.072 6.356 -1.624 1.00 92.44 94 LEU A C 1
ATOM 767 O O . LEU A 1 94 ? 0.218 5.851 -0.543 1.00 92.44 94 LEU A O 1
ATOM 771 N N . LYS A 1 95 ? -0.927 7.383 -1.704 1.00 95.25 95 LYS A N 1
ATOM 772 C CA . LYS A 1 95 ? -1.660 7.919 -0.543 1.00 95.25 95 LYS A CA 1
ATOM 773 C C . LYS A 1 95 ? -2.470 6.840 0.193 1.00 95.25 95 LYS A C 1
ATOM 775 O O . LYS A 1 95 ? -2.482 6.814 1.418 1.00 95.25 95 LYS A O 1
ATOM 780 N N . GLU A 1 96 ? -3.130 5.947 -0.530 1.00 96.25 96 GLU A N 1
ATOM 781 C CA . GLU A 1 96 ? -3.955 4.900 0.076 1.00 96.25 96 GLU A CA 1
ATOM 782 C C . GLU A 1 96 ? -3.104 3.766 0.653 1.00 96.25 96 GLU A C 1
ATOM 784 O O . GLU A 1 96 ? -3.461 3.197 1.680 1.00 96.25 96 GLU A O 1
ATOM 789 N N . LEU A 1 97 ? -1.933 3.489 0.065 1.00 95.94 97 LEU A N 1
ATOM 790 C CA . LEU A 1 97 ? -0.941 2.603 0.678 1.00 95.94 97 LEU A CA 1
ATOM 791 C C . LEU A 1 97 ? -0.495 3.127 2.051 1.00 95.94 97 LEU A C 1
ATOM 793 O O . LEU A 1 97 ? -0.356 2.342 2.989 1.00 95.94 97 LEU A O 1
ATOM 797 N N . TRP A 1 98 ? -0.297 4.443 2.182 1.00 96.12 98 TRP A N 1
ATOM 798 C CA . TRP A 1 98 ? -0.037 5.083 3.475 1.00 96.12 98 TRP A CA 1
ATOM 799 C C . TRP A 1 98 ? -1.205 4.866 4.444 1.00 96.12 98 TRP A C 1
ATOM 801 O O . TRP A 1 98 ? -0.991 4.402 5.561 1.00 96.12 98 TRP A O 1
ATOM 811 N N . GLU A 1 99 ? -2.444 5.111 4.013 1.00 96.31 99 GLU A N 1
ATOM 812 C CA . GLU A 1 99 ? -3.630 4.871 4.847 1.00 96.31 99 GLU A CA 1
ATOM 813 C C . GLU A 1 99 ? -3.724 3.410 5.319 1.00 96.31 99 GLU A C 1
ATOM 815 O O . GLU A 1 99 ? -3.909 3.167 6.511 1.00 96.31 99 GLU A O 1
ATOM 820 N N . ILE A 1 100 ? -3.515 2.435 4.432 1.00 96.31 100 ILE A N 1
ATOM 821 C CA . ILE A 1 100 ? -3.498 1.006 4.782 1.00 96.31 100 ILE A CA 1
ATOM 822 C C . ILE A 1 100 ? -2.372 0.700 5.774 1.00 96.31 100 ILE A C 1
ATOM 824 O O . ILE A 1 100 ? -2.601 0.028 6.778 1.00 96.31 100 ILE A O 1
ATOM 828 N N . ALA A 1 101 ? -1.164 1.223 5.551 1.00 96.19 101 ALA A N 1
ATOM 829 C CA . ALA A 1 101 ? -0.051 1.016 6.471 1.00 96.19 101 ALA A CA 1
ATOM 830 C C . ALA A 1 101 ? -0.352 1.578 7.870 1.00 96.19 101 ALA A C 1
ATOM 832 O O . ALA A 1 101 ? -0.114 0.895 8.868 1.00 96.19 101 ALA A O 1
ATOM 833 N N . PHE A 1 102 ? -0.937 2.777 7.961 1.00 96.00 102 PHE A N 1
ATOM 834 C CA . PHE A 1 102 ? -1.376 3.348 9.236 1.00 96.00 102 PHE A CA 1
ATOM 835 C C . PHE A 1 102 ? -2.383 2.444 9.948 1.00 96.00 102 PHE A C 1
ATOM 837 O O . PHE A 1 102 ? -2.227 2.159 11.140 1.00 96.00 102 PHE A O 1
ATOM 844 N N . ARG A 1 103 ? -3.382 1.947 9.212 1.00 95.88 103 ARG A N 1
ATOM 845 C CA . ARG A 1 103 ? -4.408 1.051 9.751 1.00 95.88 103 ARG A CA 1
ATOM 846 C C . ARG A 1 103 ? -3.811 -0.249 10.269 1.00 95.88 103 ARG A C 1
ATOM 848 O O . ARG A 1 103 ? -4.103 -0.614 11.399 1.00 95.88 103 ARG A O 1
ATOM 855 N N . LEU A 1 104 ? -2.902 -0.883 9.529 1.00 95.12 104 LEU A N 1
ATOM 856 C CA . LEU A 1 104 ? -2.218 -2.105 9.975 1.00 95.12 104 LEU A CA 1
ATOM 857 C C . LEU A 1 104 ? -1.415 -1.895 11.266 1.00 95.12 104 LEU A C 1
ATOM 859 O O . LEU A 1 104 ? -1.351 -2.786 12.110 1.00 95.12 104 LEU A O 1
ATOM 863 N N . THR A 1 105 ? -0.862 -0.696 11.475 1.00 95.19 105 THR A N 1
ATOM 864 C CA . THR A 1 105 ? -0.217 -0.336 12.751 1.00 95.19 105 THR A CA 1
ATOM 865 C C . THR A 1 105 ? -1.204 0.002 13.871 1.00 95.19 105 THR A C 1
ATOM 867 O O . THR A 1 105 ? -0.779 0.347 14.973 1.00 95.19 105 THR A O 1
ATOM 870 N N . MET A 1 106 ? -2.511 -0.087 13.609 1.00 93.88 106 MET A N 1
ATOM 871 C CA . MET A 1 106 ? -3.611 0.251 14.516 1.00 93.88 106 MET A CA 1
ATOM 872 C C . MET A 1 106 ? -3.513 1.678 15.074 1.00 93.88 106 MET A C 1
ATOM 874 O O . MET A 1 106 ? -3.900 1.935 16.212 1.00 93.88 106 MET A O 1
ATOM 878 N N . GLY A 1 107 ? -2.929 2.603 14.303 1.00 91.31 107 GLY A N 1
ATOM 879 C CA . GLY A 1 107 ? -2.698 3.981 14.737 1.00 91.31 107 GLY A CA 1
ATOM 880 C C . GLY A 1 107 ? -1.736 4.133 15.922 1.00 91.31 107 GLY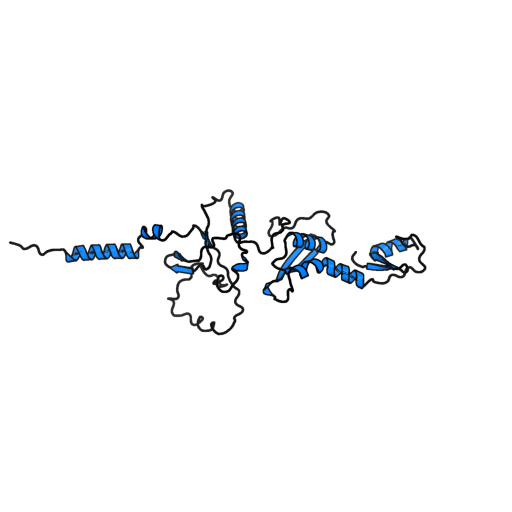 A C 1
ATOM 881 O O . GLY A 1 107 ? -1.732 5.176 16.572 1.00 91.31 107 GLY A O 1
ATOM 882 N N . ARG A 1 108 ? -0.908 3.118 16.221 1.00 92.25 108 ARG A N 1
ATOM 883 C CA . ARG A 1 108 ? 0.061 3.164 17.335 1.00 92.25 108 ARG A CA 1
ATOM 884 C C . ARG A 1 108 ? 1.129 4.245 17.157 1.00 92.25 108 ARG A C 1
ATOM 886 O O . ARG A 1 108 ? 1.698 4.704 18.144 1.00 92.25 108 ARG A O 1
ATOM 893 N N . TYR A 1 109 ? 1.403 4.645 15.918 1.00 93.56 109 TYR A N 1
ATOM 894 C CA . TYR A 1 109 ? 2.394 5.663 15.590 1.00 93.56 109 TYR A CA 1
ATOM 895 C C . TYR A 1 109 ? 1.701 6.935 15.101 1.00 93.56 109 TYR A C 1
ATOM 897 O O . TYR A 1 109 ? 1.042 6.927 14.064 1.00 93.56 109 TYR A O 1
ATOM 905 N N . MET A 1 110 ? 1.881 8.036 15.836 1.00 90.12 110 MET A N 1
ATOM 906 C CA . MET A 1 110 ? 1.357 9.360 15.460 1.00 90.12 110 MET A CA 1
ATOM 907 C C . MET A 1 110 ? 2.051 9.930 14.216 1.00 90.12 110 MET A C 1
ATOM 909 O O . MET A 1 110 ? 1.479 10.739 13.491 1.00 90.12 110 MET A O 1
ATOM 913 N N . SER A 1 111 ? 3.285 9.495 13.960 1.00 93.38 111 SER A N 1
ATOM 914 C CA . SER A 1 111 ? 4.045 9.787 12.752 1.00 93.38 111 SER A CA 1
ATOM 915 C C . SER A 1 111 ? 4.796 8.535 12.309 1.00 93.38 111 SER A C 1
ATOM 917 O O . SER A 1 111 ? 5.289 7.760 13.129 1.00 93.38 111 SER A O 1
ATOM 919 N N . TYR A 1 112 ? 4.858 8.314 11.001 1.00 95.81 112 TYR A N 1
ATOM 920 C CA . TYR A 1 112 ? 5.606 7.214 10.405 1.00 95.81 112 TYR A CA 1
ATOM 921 C C . TYR A 1 112 ? 6.065 7.608 9.000 1.00 95.81 112 TYR A C 1
ATOM 923 O O . TYR A 1 112 ? 5.562 8.564 8.409 1.00 95.81 112 TYR A O 1
ATOM 931 N N . GLU A 1 113 ? 7.044 6.877 8.475 1.00 96.25 113 GLU A N 1
ATOM 932 C CA . GLU A 1 113 ? 7.518 7.018 7.105 1.00 96.25 113 GLU A CA 1
ATOM 933 C C . GLU A 1 113 ? 7.531 5.649 6.435 1.00 96.25 113 GLU A C 1
ATOM 935 O O . GLU A 1 113 ? 8.041 4.681 7.001 1.00 96.25 113 GLU A O 1
ATOM 940 N N . LEU A 1 114 ? 6.989 5.568 5.220 1.00 95.44 114 LEU A N 1
ATOM 941 C CA . LEU A 1 114 ? 7.148 4.378 4.399 1.00 95.44 114 LEU A CA 1
ATOM 942 C C . LEU A 1 114 ? 8.480 4.423 3.660 1.00 95.44 114 LEU A C 1
ATOM 944 O O . LEU A 1 114 ? 8.789 5.388 2.957 1.00 95.44 114 LEU A O 1
ATOM 948 N N . GLN A 1 115 ? 9.250 3.347 3.802 1.00 93.75 115 GLN A N 1
ATOM 949 C CA . GLN A 1 115 ? 10.500 3.153 3.086 1.00 93.75 115 GLN A CA 1
ATOM 950 C C . GLN A 1 115 ? 10.468 1.859 2.283 1.00 93.75 115 GLN A C 1
ATOM 952 O O . GLN A 1 115 ? 10.040 0.812 2.763 1.00 93.75 115 GLN A O 1
ATOM 957 N N . HIS A 1 116 ? 10.980 1.926 1.060 1.00 91.44 116 HIS A N 1
ATOM 958 C CA . HIS A 1 116 ? 11.213 0.768 0.213 1.00 91.44 116 HIS A CA 1
ATOM 959 C C . HIS A 1 116 ? 12.659 0.812 -0.278 1.00 91.44 116 HIS A C 1
ATOM 961 O O . HIS A 1 116 ? 13.081 1.791 -0.892 1.00 91.44 116 HIS A O 1
ATOM 967 N N . ARG A 1 117 ? 13.437 -0.238 0.028 1.00 85.88 117 ARG A N 1
ATOM 968 C CA . ARG A 1 117 ? 14.874 -0.339 -0.305 1.00 85.88 117 ARG A CA 1
ATOM 969 C C . ARG A 1 117 ? 15.681 0.889 0.157 1.00 85.88 117 ARG A C 1
ATOM 971 O O . ARG A 1 117 ? 16.402 1.491 -0.632 1.00 85.88 117 ARG A O 1
ATOM 978 N N . ASN A 1 118 ? 15.521 1.279 1.426 1.00 82.06 118 ASN A N 1
ATOM 979 C CA . ASN A 1 118 ? 16.156 2.457 2.044 1.00 82.06 118 ASN A CA 1
ATOM 980 C C . ASN A 1 118 ? 15.825 3.801 1.364 1.00 82.06 118 ASN A C 1
ATOM 982 O O . ASN A 1 118 ? 16.502 4.802 1.589 1.00 82.06 118 ASN A O 1
ATOM 986 N N . SER A 1 119 ? 14.783 3.846 0.530 1.00 81.00 119 SER A N 1
ATOM 987 C CA . SER A 1 119 ? 14.248 5.086 -0.016 1.00 81.00 119 SER A CA 1
ATOM 988 C C . SER A 1 119 ? 12.919 5.414 0.633 1.00 81.00 119 SER A C 1
ATOM 990 O O . SER A 1 119 ? 12.013 4.582 0.623 1.00 81.00 119 SER A O 1
ATOM 992 N N . ARG A 1 120 ? 12.771 6.666 1.069 1.00 88.44 120 ARG A N 1
ATOM 993 C CA . ARG A 1 120 ? 11.478 7.263 1.395 1.00 88.44 120 ARG A CA 1
ATOM 994 C C . ARG A 1 120 ? 10.506 7.129 0.225 1.00 88.44 120 ARG A C 1
ATOM 996 O O . ARG A 1 120 ? 10.882 7.367 -0.926 1.00 88.44 120 ARG A O 1
ATOM 1003 N N . VAL A 1 121 ? 9.270 6.773 0.544 1.00 90.81 121 VAL A N 1
ATOM 1004 C CA . VAL A 1 121 ? 8.145 6.647 -0.380 1.00 90.81 121 VAL A CA 1
ATOM 1005 C C . VAL A 1 121 ? 7.126 7.729 -0.004 1.00 90.81 121 VAL A C 1
ATOM 1007 O O . VAL A 1 121 ? 6.367 7.525 0.940 1.00 90.81 121 VAL A O 1
ATOM 1010 N N . PRO A 1 122 ? 7.136 8.915 -0.640 1.00 90.00 122 PRO A N 1
ATOM 1011 C CA . PRO A 1 122 ? 6.258 10.019 -0.249 1.00 90.00 122 PRO A CA 1
ATOM 1012 C C . PRO A 1 122 ? 4.782 9.675 -0.505 1.00 90.00 122 PRO A C 1
ATOM 1014 O O . PRO A 1 122 ? 4.500 8.911 -1.417 1.00 90.00 122 PRO A O 1
ATOM 1017 N N . PRO A 1 123 ? 3.815 10.227 0.242 1.00 90.44 123 PRO A N 1
ATOM 1018 C CA . PRO A 1 123 ? 2.410 10.084 -0.125 1.00 90.44 123 PRO A CA 1
ATOM 1019 C C . PRO A 1 123 ? 2.147 10.874 -1.419 1.00 90.44 123 PRO A C 1
ATOM 1021 O O . PRO A 1 123 ? 2.280 12.097 -1.430 1.00 90.44 123 PRO A O 1
ATOM 1024 N N . SER A 1 124 ? 1.782 10.198 -2.509 1.00 85.69 124 SER A N 1
ATOM 1025 C CA . SER A 1 124 ? 1.402 10.840 -3.777 1.00 85.69 124 SER A CA 1
ATOM 1026 C C . SER A 1 124 ? 0.086 10.280 -4.328 1.00 85.69 124 SER A C 1
ATOM 1028 O O . SER A 1 124 ? -0.436 9.271 -3.844 1.00 85.69 124 SER A O 1
ATOM 1030 N N . GLN A 1 125 ? -0.499 10.983 -5.302 1.00 83.94 125 GLN A N 1
ATOM 1031 C CA . GLN A 1 125 ? -1.681 10.512 -6.039 1.00 83.94 125 GLN A CA 1
ATOM 1032 C C . GLN A 1 125 ? -1.323 9.506 -7.140 1.00 83.94 125 GLN A C 1
ATOM 1034 O O . GLN A 1 125 ? -2.227 9.002 -7.805 1.00 83.94 125 GLN A O 1
ATOM 1039 N N . ASP A 1 126 ? -0.035 9.219 -7.319 1.00 77.12 126 ASP A N 1
ATOM 1040 C CA . ASP A 1 126 ? 0.450 8.337 -8.368 1.00 77.12 126 ASP A CA 1
ATOM 1041 C C . ASP A 1 126 ? 0.147 6.877 -8.012 1.00 77.12 126 ASP A C 1
ATOM 1043 O O . ASP A 1 126 ? 0.131 6.482 -6.837 1.00 77.12 126 ASP A O 1
ATOM 1047 N N . SER A 1 127 ? -0.122 6.074 -9.040 1.00 75.44 127 SER A N 1
ATOM 1048 C CA . SER A 1 127 ? -0.245 4.623 -8.913 1.00 75.44 127 SER A CA 1
ATOM 1049 C C . SER A 1 127 ? 1.110 3.992 -8.600 1.00 75.44 127 SER A C 1
ATOM 1051 O O . SER A 1 127 ? 2.134 4.446 -9.106 1.00 75.44 127 SER A O 1
ATOM 1053 N N . ILE A 1 128 ? 1.115 2.886 -7.851 1.00 64.62 128 ILE A N 1
ATOM 1054 C CA . ILE A 1 128 ? 2.341 2.136 -7.512 1.00 64.62 128 ILE A CA 1
ATOM 1055 C C . ILE A 1 128 ? 3.072 1.602 -8.763 1.00 64.62 128 ILE A C 1
ATOM 1057 O O . ILE A 1 128 ? 4.294 1.442 -8.745 1.00 64.62 128 ILE A O 1
ATOM 1061 N N . SER A 1 129 ? 2.356 1.325 -9.860 1.00 64.38 129 SER A N 1
ATOM 1062 C CA . SER A 1 129 ? 2.965 1.005 -11.156 1.00 64.38 129 SER A CA 1
ATOM 1063 C C . SER A 1 129 ? 3.496 2.274 -11.816 1.00 64.38 129 SER A C 1
ATOM 1065 O O . SER A 1 129 ? 2.805 2.933 -12.591 1.00 64.38 129 SER A O 1
ATOM 1067 N N . ASP A 1 130 ? 4.712 2.646 -11.451 1.00 71.75 130 ASP A N 1
ATOM 1068 C CA . ASP A 1 130 ? 5.302 3.891 -11.910 1.00 71.75 130 ASP A CA 1
ATOM 1069 C C . ASP A 1 130 ? 5.530 3.928 -13.446 1.00 71.75 130 ASP A C 1
ATOM 1071 O O . ASP A 1 130 ? 5.707 2.900 -14.106 1.00 71.75 130 ASP A O 1
ATOM 1075 N N . SER A 1 131 ? 5.580 5.132 -14.019 1.00 82.69 131 SER A N 1
ATOM 1076 C CA . SER A 1 131 ? 5.875 5.370 -15.441 1.00 82.69 131 SER A CA 1
ATOM 1077 C C . SER A 1 131 ? 7.299 4.971 -15.843 1.00 82.69 131 SER A C 1
ATOM 1079 O O . SER A 1 131 ? 8.182 4.813 -14.993 1.00 82.69 131 SER A O 1
ATOM 1081 N N . LEU A 1 132 ? 7.565 4.875 -17.147 1.00 81.75 132 LEU A N 1
ATOM 1082 C CA . LEU A 1 132 ? 8.920 4.701 -17.696 1.00 81.75 132 LEU A CA 1
ATOM 1083 C C . LEU A 1 132 ? 9.921 5.729 -17.140 1.00 81.75 132 LEU A C 1
ATOM 1085 O O . LEU A 1 132 ? 11.029 5.370 -16.730 1.00 81.75 132 LEU A O 1
ATOM 1089 N N . ALA A 1 133 ? 9.513 6.995 -17.023 1.00 81.88 133 ALA A N 1
ATOM 1090 C CA . ALA A 1 133 ? 10.310 8.056 -16.410 1.00 81.88 133 ALA A CA 1
ATOM 1091 C C . ALA A 1 133 ? 10.801 7.698 -14.997 1.00 81.88 133 ALA A C 1
ATOM 1093 O O . ALA A 1 133 ? 11.961 7.941 -14.656 1.00 81.88 133 ALA A O 1
ATOM 1094 N N . SER A 1 134 ? 9.970 7.053 -14.177 1.00 80.88 134 SER A N 1
ATOM 1095 C CA . SER A 1 134 ? 10.375 6.637 -12.829 1.00 80.88 134 SER A CA 1
ATOM 1096 C C . SER A 1 134 ? 11.531 5.631 -12.830 1.00 80.88 134 SER A C 1
ATOM 1098 O O . SER A 1 134 ? 12.355 5.633 -11.912 1.00 80.88 134 SER A O 1
ATOM 1100 N N . ALA A 1 135 ? 11.605 4.758 -13.842 1.00 79.25 135 ALA A N 1
ATOM 1101 C CA . ALA A 1 135 ? 12.663 3.766 -13.970 1.00 79.25 135 ALA A CA 1
ATOM 1102 C C . ALA A 1 135 ? 14.001 4.467 -14.236 1.00 79.25 135 ALA A C 1
ATOM 1104 O O . ALA A 1 135 ? 15.024 4.084 -13.666 1.00 79.25 135 ALA A O 1
ATOM 1105 N N . VAL A 1 136 ? 13.977 5.567 -14.996 1.00 79.38 136 VAL A N 1
ATOM 1106 C CA . VAL A 1 136 ? 15.141 6.437 -15.234 1.00 79.38 136 VAL A CA 1
ATOM 1107 C C . VAL A 1 136 ? 15.572 7.136 -13.971 1.00 79.38 136 VAL A C 1
ATOM 1109 O O . VAL A 1 136 ? 16.747 7.066 -13.620 1.00 79.38 136 VAL A O 1
ATOM 1112 N N . PHE A 1 137 ? 14.639 7.763 -13.253 1.00 79.44 137 PHE A N 1
ATOM 1113 C CA . PHE A 1 137 ? 14.963 8.412 -11.986 1.00 79.44 137 PHE A CA 1
ATOM 1114 C C . PHE A 1 137 ? 15.552 7.415 -10.987 1.00 79.44 137 PHE A C 1
ATOM 1116 O O . PHE A 1 137 ? 16.541 7.728 -10.324 1.00 79.44 137 PHE A O 1
ATOM 1123 N N . ARG A 1 138 ? 15.017 6.190 -10.920 1.00 78.12 138 ARG A N 1
ATOM 1124 C CA . ARG A 1 138 ? 15.575 5.115 -10.088 1.00 78.12 138 ARG A CA 1
ATOM 1125 C C . ARG A 1 138 ? 16.969 4.689 -10.545 1.00 78.12 138 ARG A C 1
ATOM 1127 O O . ARG A 1 138 ? 17.861 4.599 -9.704 1.00 78.12 138 ARG A O 1
ATOM 1134 N N . SER A 1 139 ? 17.178 4.495 -11.847 1.00 81.06 139 SER A N 1
ATOM 1135 C CA . SER A 1 139 ? 18.486 4.151 -12.417 1.00 81.06 139 SER A CA 1
ATOM 1136 C C . SER A 1 139 ? 19.529 5.235 -12.135 1.00 81.06 139 SER A C 1
ATOM 1138 O O . SER A 1 139 ? 20.612 4.944 -11.628 1.00 81.06 139 SER A O 1
ATOM 1140 N N . HIS A 1 140 ? 19.195 6.504 -12.380 1.00 79.00 140 HIS A N 1
ATOM 1141 C CA . HIS A 1 140 ? 20.083 7.626 -12.091 1.00 79.00 140 HIS A CA 1
ATOM 1142 C C . HIS A 1 140 ? 20.366 7.754 -10.606 1.00 79.00 140 HIS A C 1
ATOM 1144 O O . HIS A 1 140 ? 21.523 7.899 -10.229 1.00 79.00 140 HIS A O 1
ATOM 1150 N N . ARG A 1 141 ? 19.347 7.646 -9.750 1.00 76.94 141 ARG A N 1
ATOM 1151 C CA . ARG A 1 141 ? 19.545 7.676 -8.302 1.00 76.94 141 ARG A CA 1
ATOM 1152 C C . ARG A 1 141 ? 20.494 6.572 -7.847 1.00 76.94 141 ARG A C 1
ATOM 1154 O O . ARG A 1 141 ? 21.367 6.838 -7.033 1.00 76.94 141 ARG A O 1
ATOM 1161 N N . GLN A 1 142 ? 20.374 5.362 -8.390 1.00 78.94 142 GLN A N 1
ATOM 1162 C CA . GLN A 1 142 ? 21.309 4.279 -8.097 1.00 78.94 142 GLN A CA 1
ATOM 1163 C C . GLN A 1 142 ? 22.734 4.606 -8.570 1.00 78.94 142 GLN A C 1
ATOM 1165 O O . GLN A 1 142 ? 23.677 4.408 -7.810 1.00 78.94 142 GLN A O 1
ATOM 1170 N N . LYS A 1 143 ? 22.901 5.154 -9.781 1.00 79.75 143 LYS A N 1
ATOM 1171 C CA . LYS A 1 143 ? 24.212 5.608 -10.279 1.00 79.75 143 LYS A CA 1
ATOM 1172 C C . LYS A 1 143 ? 24.819 6.695 -9.384 1.00 79.75 143 LYS A C 1
ATOM 1174 O O . LYS A 1 143 ? 25.996 6.603 -9.058 1.00 79.75 143 LYS A O 1
ATOM 1179 N N . PHE A 1 144 ? 24.010 7.643 -8.906 1.00 80.50 144 PHE A N 1
ATOM 1180 C CA . PHE A 1 144 ? 24.429 8.676 -7.951 1.00 80.50 144 PHE A CA 1
ATOM 1181 C C . PHE A 1 144 ? 24.832 8.120 -6.580 1.00 80.50 144 PHE A C 1
ATOM 1183 O O . PHE A 1 144 ? 25.694 8.684 -5.916 1.00 80.50 144 PHE A O 1
ATOM 1190 N N . MET A 1 145 ? 24.230 7.014 -6.139 1.00 75.12 145 MET A N 1
ATOM 1191 C CA . MET A 1 145 ? 24.651 6.352 -4.899 1.00 75.12 145 MET A CA 1
ATOM 1192 C C . MET A 1 145 ? 26.019 5.669 -5.045 1.00 75.12 145 MET A C 1
ATOM 1194 O O . MET A 1 145 ? 26.726 5.519 -4.054 1.00 75.12 145 MET A O 1
ATOM 1198 N N . ILE A 1 146 ? 26.387 5.247 -6.260 1.00 85.94 146 ILE A N 1
ATOM 1199 C CA . ILE A 1 146 ? 27.667 4.582 -6.553 1.00 85.94 146 ILE A CA 1
ATOM 1200 C C . ILE A 1 146 ? 28.768 5.608 -6.869 1.00 85.94 146 ILE A C 1
ATOM 1202 O O . ILE A 1 146 ? 29.920 5.401 -6.498 1.00 85.94 146 ILE A O 1
ATOM 1206 N N . GLY A 1 147 ? 28.430 6.717 -7.531 1.00 85.75 147 GLY A N 1
ATOM 1207 C CA . GLY A 1 147 ? 29.365 7.782 -7.890 1.00 85.75 147 GLY A CA 1
ATOM 1208 C C . GLY A 1 147 ? 28.806 9.169 -7.583 1.00 85.75 147 GLY A C 1
ATOM 1209 O O . GLY A 1 147 ? 27.659 9.469 -7.896 1.00 85.75 147 GLY A O 1
ATOM 1210 N N . SER A 1 148 ? 29.638 10.047 -7.018 1.00 81.75 148 SER A N 1
ATOM 1211 C CA . SER A 1 148 ? 29.249 11.409 -6.616 1.00 81.75 148 SER A CA 1
ATOM 1212 C C . SER A 1 148 ? 28.858 12.321 -7.785 1.00 81.75 148 SER A C 1
ATOM 1214 O O . SER A 1 148 ? 28.181 13.327 -7.578 1.00 81.75 148 SER A O 1
ATOM 1216 N N . SER A 1 149 ? 29.239 11.973 -9.016 1.00 85.19 149 SER A N 1
ATOM 1217 C CA . SER A 1 149 ? 28.791 12.648 -10.229 1.00 85.19 149 SER A CA 1
ATOM 1218 C C . SER A 1 149 ? 28.470 11.633 -11.324 1.00 85.19 149 SER A C 1
ATOM 1220 O O . SER A 1 149 ? 29.248 10.733 -11.632 1.00 85.19 149 SER A O 1
ATOM 1222 N N . THR A 1 150 ? 27.286 11.763 -11.918 1.00 77.88 150 THR A N 1
ATOM 1223 C CA . THR A 1 150 ? 26.917 11.051 -13.143 1.00 77.88 150 THR A CA 1
ATOM 1224 C C . THR A 1 150 ? 26.545 12.108 -14.174 1.00 77.88 150 THR A C 1
ATOM 1226 O O . THR A 1 150 ? 25.567 12.827 -13.949 1.00 77.88 150 THR A O 1
ATOM 1229 N N . PRO A 1 151 ? 27.294 12.255 -15.282 1.00 79.50 151 PRO A N 1
ATOM 1230 C CA . PRO A 1 151 ? 26.897 13.171 -16.338 1.00 79.50 151 PRO A CA 1
ATOM 1231 C C . PRO A 1 151 ? 25.549 12.712 -16.901 1.00 79.50 151 PRO A C 1
ATOM 1233 O O . PRO A 1 151 ? 25.386 11.566 -17.326 1.00 79.50 151 PRO A O 1
ATOM 1236 N N . VAL A 1 152 ? 24.564 13.606 -16.873 1.00 74.12 152 VAL A N 1
ATOM 1237 C CA . VAL A 1 152 ? 23.277 13.382 -17.530 1.00 74.12 152 VAL A CA 1
ATOM 1238 C C . VAL A 1 152 ? 23.522 13.582 -19.022 1.00 74.12 152 VAL A C 1
ATOM 1240 O O . VAL A 1 152 ? 23.681 14.708 -19.488 1.00 74.12 152 VAL A O 1
ATOM 1243 N N . GLY A 1 153 ? 23.659 12.482 -19.761 1.00 72.06 153 GLY A N 1
ATOM 1244 C CA . GLY A 1 153 ? 23.778 12.523 -21.215 1.00 72.06 153 GLY A CA 1
ATOM 1245 C C . GLY A 1 153 ? 22.551 13.179 -21.857 1.00 72.06 153 GLY A C 1
ATOM 1246 O O . GLY A 1 153 ? 21.429 13.013 -21.387 1.00 72.06 153 GLY A O 1
ATOM 1247 N N . SER A 1 154 ? 22.781 13.939 -22.930 1.00 63.69 154 SER A N 1
ATOM 1248 C CA . SER A 1 154 ? 21.742 14.509 -23.800 1.00 63.69 154 SER A CA 1
ATOM 1249 C C . SER A 1 154 ? 20.816 13.414 -24.359 1.00 63.69 154 SER A C 1
ATOM 1251 O O . SER A 1 154 ? 21.267 12.279 -24.520 1.00 63.69 154 SER A O 1
ATOM 1253 N N . PRO A 1 155 ? 19.570 13.770 -24.716 1.00 69.50 155 PRO A N 1
ATOM 1254 C CA . PRO A 1 155 ? 18.340 13.092 -24.307 1.00 69.50 155 PRO A CA 1
ATOM 1255 C C . PRO A 1 155 ? 18.393 11.570 -24.447 1.00 69.50 155 PRO A C 1
ATOM 1257 O O . PRO A 1 155 ? 18.715 11.031 -25.508 1.00 69.50 155 PRO A O 1
ATOM 1260 N N . PHE A 1 156 ? 18.033 10.889 -23.360 1.00 76.38 156 PHE A N 1
ATOM 1261 C CA . PHE A 1 156 ? 17.856 9.446 -23.365 1.00 76.38 156 PHE A CA 1
ATOM 1262 C C . PHE A 1 156 ? 16.582 9.100 -24.127 1.00 76.38 156 PHE A C 1
ATOM 1264 O O . PHE A 1 156 ? 15.510 9.623 -23.826 1.00 76.38 156 PHE A O 1
ATOM 1271 N N . ALA A 1 157 ? 16.712 8.211 -25.100 1.00 84.94 157 ALA A N 1
ATOM 1272 C CA . ALA A 1 157 ? 15.582 7.521 -25.685 1.00 84.94 157 ALA A CA 1
ATOM 1273 C C . ALA A 1 157 ? 15.328 6.247 -24.877 1.00 84.94 157 ALA A C 1
ATOM 1275 O O . ALA A 1 157 ? 16.268 5.541 -24.493 1.00 84.94 157 ALA A O 1
ATOM 1276 N N . PHE A 1 158 ? 14.056 5.974 -24.611 1.00 87.44 158 PHE A N 1
ATOM 1277 C CA . PHE A 1 158 ? 13.625 4.687 -24.095 1.00 87.44 158 PHE A CA 1
ATOM 1278 C C . PHE A 1 158 ? 13.499 3.742 -25.265 1.00 87.44 158 PHE A C 1
ATOM 1280 O O . PHE A 1 158 ? 12.734 4.020 -26.182 1.00 87.44 158 PHE A O 1
ATOM 1287 N N . TRP A 1 159 ? 14.233 2.643 -25.221 1.00 89.06 159 TRP A N 1
ATOM 1288 C CA . TRP A 1 159 ? 14.093 1.604 -26.221 1.00 89.06 159 TRP A CA 1
ATOM 1289 C C . TRP A 1 159 ? 13.408 0.383 -25.620 1.00 89.06 159 T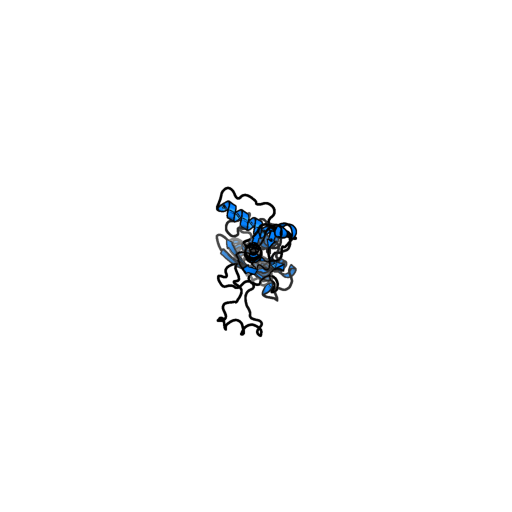RP A C 1
ATOM 1291 O O . TRP A 1 159 ? 13.760 -0.062 -24.521 1.00 89.06 159 TRP A O 1
ATOM 1301 N N . THR A 1 160 ? 12.437 -0.133 -26.362 1.00 91.00 160 THR A N 1
ATOM 1302 C CA . THR A 1 160 ? 11.659 -1.344 -26.080 1.00 91.00 160 THR A CA 1
ATOM 1303 C C . THR A 1 160 ? 11.814 -2.326 -27.237 1.00 91.00 160 THR A C 1
ATOM 1305 O O . THR A 1 160 ? 12.385 -1.962 -28.263 1.00 91.00 160 THR A O 1
ATOM 1308 N N . LYS A 1 161 ? 11.368 -3.580 -27.072 1.00 89.12 161 LYS A N 1
ATOM 1309 C CA . LYS A 1 161 ? 11.543 -4.646 -28.083 1.00 89.12 161 LYS A CA 1
ATOM 1310 C C . LYS A 1 161 ? 12.981 -4.761 -28.595 1.00 89.12 161 LYS A C 1
ATOM 1312 O O . LYS A 1 161 ? 13.226 -4.880 -29.788 1.00 89.12 161 LYS A O 1
ATOM 1317 N N . MET A 1 162 ? 13.932 -4.664 -27.671 1.00 87.44 162 MET A N 1
ATOM 1318 C CA . MET A 1 162 ? 15.346 -4.699 -28.019 1.00 87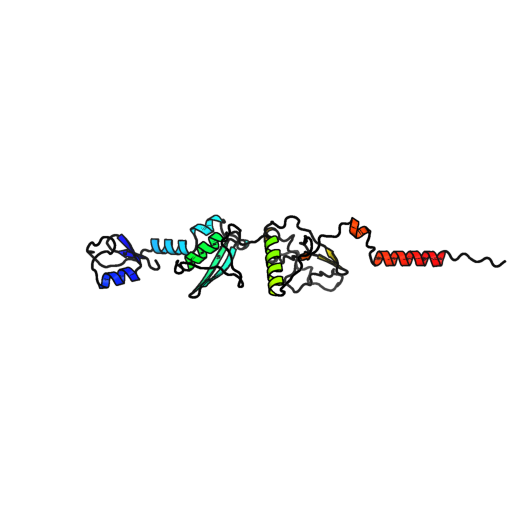.44 162 MET A CA 1
ATOM 1319 C C . MET A 1 162 ? 15.720 -6.080 -28.560 1.00 87.44 162 MET A C 1
ATOM 1321 O O . MET A 1 162 ? 15.655 -7.065 -27.819 1.00 87.44 162 MET A O 1
ATOM 1325 N N . CYS A 1 163 ? 16.140 -6.107 -29.819 1.00 83.19 163 CYS A N 1
ATOM 1326 C CA . CYS A 1 163 ? 16.687 -7.259 -30.522 1.00 83.19 163 CYS A CA 1
ATOM 1327 C C . CYS A 1 163 ? 18.105 -6.922 -30.989 1.00 83.19 163 CYS A C 1
ATOM 1329 O O . CYS A 1 163 ? 18.419 -5.770 -31.287 1.00 83.19 163 CYS A O 1
ATOM 1331 N N . ASP A 1 164 ? 18.981 -7.915 -31.031 1.00 77.00 164 ASP A N 1
ATOM 1332 C CA . ASP A 1 164 ? 20.309 -7.742 -31.610 1.00 77.00 164 ASP A CA 1
ATOM 1333 C C . ASP A 1 164 ? 20.301 -8.199 -33.055 1.00 77.00 164 ASP A C 1
ATOM 1335 O O . ASP A 1 164 ? 19.692 -9.208 -33.400 1.00 77.00 164 ASP A O 1
ATOM 1339 N N . VAL A 1 165 ? 20.958 -7.411 -33.893 1.00 81.12 165 VAL A N 1
ATOM 1340 C CA . VAL A 1 165 ? 21.028 -7.631 -35.338 1.00 81.12 165 VAL A CA 1
ATOM 1341 C C . VAL A 1 165 ? 22.450 -8.051 -35.743 1.00 81.12 165 VAL A C 1
ATOM 1343 O O . VAL A 1 165 ? 22.746 -8.213 -36.923 1.00 81.12 165 VAL A O 1
ATOM 1346 N N . GLY A 1 166 ? 23.346 -8.250 -34.768 1.00 74.00 166 GLY A N 1
ATOM 1347 C CA . GLY A 1 166 ? 24.745 -8.604 -34.976 1.00 74.00 166 GLY A CA 1
ATOM 1348 C C . GLY A 1 166 ? 25.680 -7.393 -34.932 1.00 74.00 166 GLY A C 1
ATOM 1349 O O . GLY A 1 166 ? 25.263 -6.239 -34.863 1.00 74.00 166 GLY A O 1
ATOM 1350 N N . ASP A 1 167 ? 26.992 -7.652 -34.918 1.00 79.62 167 ASP A N 1
ATOM 1351 C CA . ASP A 1 167 ? 28.051 -6.624 -34.872 1.00 79.62 167 ASP A CA 1
ATOM 1352 C C . ASP A 1 167 ? 27.944 -5.619 -33.701 1.00 79.62 167 ASP A C 1
ATOM 1354 O O . ASP A 1 167 ? 28.501 -4.517 -33.742 1.00 79.62 167 ASP A O 1
ATOM 1358 N N . GLY A 1 168 ? 27.240 -5.997 -32.628 1.00 74.31 168 GLY A N 1
ATOM 1359 C CA . GLY A 1 168 ? 26.958 -5.119 -31.491 1.00 74.31 168 GLY A CA 1
ATOM 1360 C C . GLY A 1 168 ? 25.936 -4.019 -31.801 1.00 74.31 168 GLY A C 1
ATOM 1361 O O . GLY A 1 168 ? 25.885 -3.022 -31.074 1.00 74.31 168 GLY A O 1
ATOM 1362 N N . GLN A 1 169 ? 25.153 -4.170 -32.873 1.00 77.00 169 GLN A N 1
ATOM 1363 C CA . GLN A 1 169 ? 24.057 -3.279 -33.232 1.00 77.00 169 GLN A CA 1
ATOM 1364 C C . GLN A 1 169 ? 22.745 -3.801 -32.653 1.00 77.00 169 GLN A C 1
ATOM 1366 O O . GLN A 1 169 ? 22.349 -4.934 -32.889 1.00 77.00 169 GLN A O 1
ATOM 1371 N N . MET A 1 170 ? 22.049 -2.941 -31.914 1.00 81.25 170 MET A N 1
ATOM 1372 C CA . MET A 1 170 ? 20.728 -3.257 -31.382 1.00 81.25 170 MET A CA 1
ATOM 1373 C C . MET A 1 170 ? 19.656 -2.507 -32.168 1.00 81.25 170 MET A C 1
ATOM 1375 O O . MET A 1 170 ? 19.818 -1.320 -32.466 1.00 81.25 170 MET A O 1
ATOM 1379 N N . GLU A 1 171 ? 18.557 -3.193 -32.441 1.00 86.62 171 GLU A N 1
ATOM 1380 C CA . GLU A 1 171 ? 17.322 -2.641 -32.981 1.00 86.62 171 GLU A CA 1
ATOM 1381 C C . GLU A 1 171 ? 16.235 -2.666 -31.901 1.00 86.62 171 GLU A C 1
ATOM 1383 O O . GLU A 1 171 ? 16.268 -3.479 -30.977 1.00 86.62 171 GLU A O 1
ATOM 1388 N N . GLY A 1 172 ? 15.290 -1.736 -31.981 1.00 90.25 172 GLY A N 1
ATOM 1389 C CA . GLY A 1 172 ? 14.157 -1.672 -31.071 1.00 90.25 172 GLY A CA 1
ATOM 1390 C C . GLY A 1 172 ? 13.282 -0.456 -31.337 1.00 90.25 172 GLY A C 1
ATOM 1391 O O . GLY A 1 172 ? 13.634 0.436 -32.113 1.00 90.25 172 GLY A O 1
ATOM 1392 N N . ASP A 1 173 ? 12.153 -0.406 -30.641 1.00 91.69 173 ASP A N 1
ATOM 1393 C CA . ASP A 1 173 ? 11.182 0.675 -30.749 1.00 91.69 173 ASP A CA 1
ATOM 1394 C C . ASP A 1 173 ? 11.487 1.769 -29.725 1.00 91.69 173 ASP A C 1
ATOM 1396 O O . ASP A 1 173 ? 11.583 1.514 -28.517 1.00 91.69 173 ASP A O 1
ATOM 1400 N N . VAL A 1 174 ? 11.601 3.008 -30.205 1.00 91.81 174 VAL A N 1
ATOM 1401 C CA . VAL A 1 174 ? 11.776 4.177 -29.342 1.00 91.81 174 VAL A CA 1
ATOM 1402 C C . VAL A 1 174 ? 10.433 4.635 -28.798 1.00 91.81 174 VAL A C 1
ATOM 1404 O O . VAL A 1 174 ? 9.554 5.046 -29.552 1.00 91.81 174 VAL A O 1
ATOM 1407 N N . VAL A 1 175 ? 10.308 4.659 -27.475 1.00 91.25 175 VAL A N 1
ATOM 1408 C CA . VAL A 1 175 ? 9.141 5.216 -26.794 1.00 91.25 175 VAL A CA 1
ATOM 1409 C C . VAL A 1 175 ? 9.338 6.717 -26.621 1.00 91.25 175 VAL A C 1
ATOM 1411 O O . VAL A 1 175 ? 10.197 7.177 -25.861 1.00 91.25 175 VAL A O 1
ATOM 1414 N N . THR A 1 176 ? 8.531 7.495 -27.338 1.00 86.19 176 THR A N 1
ATOM 1415 C CA . THR A 1 176 ? 8.534 8.963 -27.272 1.00 86.19 176 THR A CA 1
ATOM 1416 C C . THR A 1 176 ? 7.832 9.483 -26.015 1.00 86.19 176 THR A C 1
ATOM 1418 O O . THR A 1 176 ? 8.244 10.493 -25.437 1.00 86.19 176 THR A O 1
ATOM 1421 N N . GLU A 1 177 ? 6.805 8.772 -25.545 1.00 88.31 177 GLU A N 1
ATOM 1422 C CA . GLU A 1 177 ? 5.974 9.155 -24.402 1.00 88.31 177 GLU A CA 1
ATOM 1423 C C . GLU A 1 177 ? 6.467 8.514 -23.094 1.00 88.31 177 GLU A C 1
ATOM 1425 O O . GLU A 1 177 ? 5.939 7.537 -22.579 1.00 88.31 177 GLU A O 1
ATOM 1430 N N . HIS A 1 178 ? 7.502 9.102 -22.498 1.00 81.12 178 HIS A N 1
ATOM 1431 C CA . HIS A 1 178 ? 8.125 8.610 -21.259 1.00 81.12 178 HIS A CA 1
ATOM 1432 C C . HIS A 1 178 ? 7.236 8.662 -20.001 1.00 81.12 178 HIS A C 1
ATOM 1434 O O . HIS A 1 178 ? 7.629 8.165 -18.940 1.00 81.12 178 HIS A O 1
ATOM 1440 N N . TRP A 1 179 ? 6.058 9.276 -20.100 1.00 82.31 179 TRP A N 1
ATOM 1441 C CA . TRP A 1 179 ? 5.071 9.343 -19.023 1.00 82.31 179 TRP A CA 1
ATOM 1442 C C . TRP A 1 179 ? 4.113 8.156 -19.016 1.00 82.31 179 TRP A C 1
ATOM 1444 O O . TRP A 1 179 ? 3.374 8.000 -18.044 1.00 82.31 179 TRP A O 1
ATOM 1454 N N . GLU A 1 180 ? 4.142 7.309 -20.046 1.00 83.44 180 GLU A N 1
ATOM 1455 C CA . GLU A 1 180 ? 3.302 6.123 -20.080 1.00 83.44 180 GLU A CA 1
ATOM 1456 C C . GLU A 1 180 ? 3.629 5.175 -18.907 1.00 83.44 180 GLU A C 1
ATOM 1458 O O . GLU A 1 180 ? 4.803 5.016 -18.525 1.00 83.44 180 GLU A O 1
ATOM 1463 N N . PRO A 1 181 ? 2.603 4.557 -18.291 1.00 83.25 181 PRO A N 1
ATOM 1464 C CA . PRO A 1 181 ? 2.792 3.550 -17.255 1.00 83.25 181 PRO A CA 1
ATOM 1465 C C . PRO A 1 181 ? 3.652 2.402 -17.778 1.00 83.25 181 PRO A C 1
ATOM 1467 O O . PRO A 1 181 ? 3.345 1.841 -18.821 1.00 83.25 181 PRO A O 1
ATOM 1470 N N . ILE A 1 182 ? 4.676 1.966 -17.037 1.00 86.62 182 ILE A N 1
ATOM 1471 C CA . ILE A 1 182 ? 5.518 0.841 -17.493 1.00 86.62 182 ILE A CA 1
ATOM 1472 C C . ILE A 1 182 ? 4.710 -0.455 -17.697 1.00 86.62 182 ILE A C 1
ATOM 1474 O O . ILE A 1 182 ? 5.109 -1.344 -18.441 1.00 86.62 182 ILE A O 1
ATOM 1478 N N . SER A 1 183 ? 3.553 -0.554 -17.037 1.00 82.19 183 SER A N 1
ATOM 1479 C CA . SER A 1 183 ? 2.631 -1.678 -17.141 1.00 82.19 183 SER A CA 1
ATOM 1480 C C . SER A 1 183 ? 2.000 -1.843 -18.522 1.00 82.19 183 SER A C 1
ATOM 1482 O O . SER A 1 183 ? 1.624 -2.970 -18.840 1.00 82.19 183 SER A O 1
ATOM 1484 N N . SER A 1 184 ? 1.897 -0.788 -19.343 1.00 85.81 184 SER A N 1
ATOM 1485 C CA . SER A 1 184 ? 1.377 -0.915 -20.714 1.00 85.81 184 SER A CA 1
ATOM 1486 C C . SER A 1 184 ? 2.267 -1.814 -21.575 1.00 85.81 184 SER A C 1
ATOM 1488 O O . SER A 1 184 ? 1.746 -2.536 -22.420 1.00 85.81 184 SER A O 1
ATOM 1490 N N . PHE A 1 185 ? 3.571 -1.854 -21.281 1.00 88.94 185 PHE A N 1
ATOM 1491 C CA . PHE A 1 185 ? 4.578 -2.648 -21.991 1.00 88.94 185 PHE A CA 1
ATOM 1492 C C . PHE A 1 185 ? 4.734 -4.085 -21.459 1.00 88.94 185 PHE A C 1
ATOM 1494 O O . PHE A 1 185 ? 5.531 -4.871 -21.973 1.00 88.94 185 PHE A O 1
ATOM 1501 N N . PHE A 1 186 ? 3.988 -4.480 -20.421 1.00 85.38 186 PHE A N 1
ATOM 1502 C CA . PHE A 1 186 ? 4.012 -5.851 -19.887 1.00 85.38 186 PHE A CA 1
ATOM 1503 C C . PHE A 1 186 ? 3.026 -6.756 -20.629 1.00 85.38 186 PHE A C 1
ATOM 1505 O O . PHE A 1 186 ? 2.103 -7.326 -20.045 1.00 85.38 186 PHE A O 1
ATOM 1512 N N . ASN A 1 187 ? 3.223 -6.861 -21.938 1.00 87.06 187 ASN A N 1
ATOM 1513 C CA . ASN A 1 187 ? 2.408 -7.646 -22.853 1.00 87.06 187 ASN A CA 1
ATOM 1514 C C . ASN A 1 187 ? 3.308 -8.540 -23.732 1.00 87.06 187 ASN A C 1
ATOM 1516 O O . ASN A 1 187 ? 4.532 -8.396 -23.745 1.00 87.06 187 ASN A O 1
ATOM 1520 N N . GLY A 1 188 ? 2.702 -9.464 -24.481 1.00 83.38 188 GLY A N 1
ATOM 1521 C CA . GLY A 1 188 ? 3.449 -10.384 -25.343 1.00 83.38 188 GLY A CA 1
ATOM 1522 C C . GLY A 1 188 ? 4.114 -9.744 -26.564 1.00 83.38 188 GLY A C 1
ATOM 1523 O O . GLY A 1 188 ? 4.923 -10.409 -27.199 1.00 83.38 188 GLY A O 1
ATOM 1524 N N . THR A 1 189 ? 3.802 -8.486 -26.899 1.00 87.56 189 THR A N 1
ATOM 1525 C CA . THR A 1 189 ? 4.434 -7.778 -28.024 1.00 87.56 189 THR A CA 1
ATOM 1526 C C . THR A 1 189 ? 5.701 -7.040 -27.609 1.00 87.56 189 THR A C 1
ATOM 1528 O O . THR A 1 189 ? 6.640 -6.969 -28.394 1.00 87.56 189 THR A O 1
ATOM 1531 N N . ASP A 1 190 ? 5.745 -6.510 -26.386 1.00 89.38 190 ASP A N 1
ATOM 1532 C CA . ASP A 1 190 ? 6.826 -5.636 -25.915 1.00 89.38 190 ASP A CA 1
ATOM 1533 C C . ASP A 1 190 ? 7.801 -6.354 -24.967 1.00 89.38 190 ASP A C 1
ATOM 1535 O O . ASP A 1 190 ? 8.950 -5.935 -24.808 1.00 89.38 190 ASP A O 1
ATOM 1539 N N . SER A 1 191 ? 7.364 -7.449 -24.337 1.00 88.75 191 SER A N 1
ATOM 1540 C CA . SER A 1 191 ? 8.155 -8.234 -23.381 1.00 88.75 191 SER A CA 1
ATOM 1541 C C . SER A 1 191 ? 8.665 -9.543 -23.990 1.00 88.75 191 SER A C 1
ATOM 1543 O O . SER A 1 191 ? 8.245 -10.634 -23.600 1.00 88.75 191 SER A O 1
ATOM 1545 N N . THR A 1 192 ? 9.572 -9.423 -24.957 1.00 82.94 192 THR A N 1
ATOM 1546 C CA . THR A 1 192 ? 10.109 -10.541 -25.752 1.00 82.94 192 THR A CA 1
ATOM 1547 C C . THR A 1 192 ? 11.304 -11.265 -25.120 1.00 82.94 192 THR A C 1
ATOM 1549 O O . THR A 1 192 ? 11.816 -12.215 -25.706 1.00 82.94 192 THR A O 1
ATOM 1552 N N . GLY A 1 193 ? 11.778 -10.844 -23.942 1.00 79.69 193 GLY A N 1
ATOM 1553 C CA . GLY A 1 193 ? 12.956 -11.450 -23.315 1.00 79.69 193 GLY A CA 1
ATOM 1554 C C . GLY A 1 193 ? 12.722 -12.852 -22.734 1.00 79.69 193 GLY A C 1
ATOM 1555 O O . GLY A 1 193 ? 11.593 -13.262 -22.450 1.00 79.69 193 GLY A O 1
ATOM 1556 N N . LYS A 1 194 ? 13.823 -13.563 -22.487 1.00 79.12 194 LYS A N 1
ATOM 1557 C CA . LYS A 1 194 ? 13.895 -14.878 -21.835 1.00 79.12 194 LYS A CA 1
ATOM 1558 C C . LYS A 1 194 ? 14.361 -14.712 -20.375 1.00 79.12 194 LYS A C 1
ATOM 1560 O O . LYS A 1 194 ? 15.172 -13.854 -20.053 1.00 79.12 194 LYS A O 1
ATOM 1565 N N . LEU A 1 195 ? 13.857 -15.547 -19.457 1.00 73.00 195 LEU A N 1
ATOM 1566 C CA . LEU A 1 195 ? 14.241 -15.519 -18.027 1.00 73.00 195 LEU A CA 1
ATOM 1567 C C . LEU A 1 195 ? 15.680 -15.982 -17.751 1.00 73.00 195 LEU A C 1
ATOM 1569 O O . LEU A 1 195 ? 16.196 -15.798 -16.647 1.00 73.00 195 LEU A O 1
ATOM 1573 N N . THR A 1 196 ? 16.287 -16.672 -18.710 1.00 76.75 196 THR A N 1
ATOM 1574 C CA . THR A 1 196 ? 17.683 -17.089 -18.642 1.00 76.75 196 THR A CA 1
ATOM 1575 C C . THR A 1 196 ? 18.592 -15.867 -18.695 1.00 76.75 196 THR A C 1
ATOM 1577 O O . THR A 1 196 ? 18.162 -14.780 -19.072 1.00 76.75 196 THR A O 1
ATOM 1580 N N . GLN A 1 197 ? 19.863 -16.029 -18.323 1.00 63.28 197 GLN A N 1
ATOM 1581 C CA . GLN A 1 197 ? 20.869 -14.994 -18.546 1.00 63.28 197 GLN A CA 1
ATOM 1582 C C . GLN A 1 197 ? 21.123 -14.871 -20.054 1.00 63.28 197 GLN A C 1
ATOM 1584 O O . GLN A 1 197 ? 22.087 -15.400 -20.593 1.00 63.28 197 GLN A O 1
ATOM 1589 N N . GLU A 1 198 ? 20.197 -14.223 -20.742 1.00 66.19 198 GLU A N 1
ATOM 1590 C CA . GLU A 1 198 ? 20.362 -13.806 -22.114 1.00 66.19 198 GLU A CA 1
ATOM 1591 C C . GLU A 1 198 ? 21.268 -12.584 -22.110 1.00 66.19 198 GLU A C 1
ATOM 1593 O O . GLU A 1 198 ? 21.155 -11.675 -21.278 1.00 66.19 198 GLU A O 1
ATOM 1598 N N . SER A 1 199 ? 22.208 -12.566 -23.044 1.00 59.00 199 SER A N 1
ATOM 1599 C CA . SER A 1 199 ? 22.783 -11.286 -23.392 1.00 59.00 199 SER A CA 1
ATOM 1600 C C . SER A 1 199 ? 21.646 -10.408 -23.930 1.00 59.00 199 SER A C 1
ATOM 1602 O O . SER A 1 199 ? 20.695 -10.911 -24.528 1.00 59.00 199 SER A O 1
ATOM 1604 N N . CYS A 1 200 ? 21.740 -9.082 -23.794 1.00 56.69 200 CYS A N 1
ATOM 1605 C CA . CYS A 1 200 ? 20.875 -8.193 -24.591 1.00 56.69 200 CYS A CA 1
ATOM 1606 C C . CYS A 1 200 ? 21.042 -8.443 -26.112 1.00 56.69 200 CYS A C 1
ATOM 1608 O O . CYS A 1 200 ? 20.261 -7.931 -26.903 1.00 56.69 200 CYS A O 1
ATOM 1610 N N . ILE A 1 201 ? 22.082 -9.211 -26.457 1.00 53.91 201 ILE A N 1
ATOM 1611 C CA . ILE A 1 201 ? 22.540 -9.724 -27.743 1.00 53.91 201 ILE A CA 1
ATOM 1612 C C . ILE A 1 201 ? 21.847 -11.072 -28.003 1.00 53.91 201 ILE A C 1
ATOM 1614 O O . ILE A 1 201 ? 22.321 -12.106 -27.522 1.00 53.91 201 ILE A O 1
ATOM 1618 N N . ASP A 1 202 ? 20.706 -11.051 -28.693 1.00 52.22 202 ASP A N 1
ATOM 1619 C CA . ASP A 1 202 ? 20.131 -12.251 -29.307 1.00 52.22 202 ASP A CA 1
ATOM 1620 C C . ASP A 1 202 ? 20.973 -12.572 -30.544 1.00 52.22 202 ASP A C 1
ATOM 1622 O O . ASP A 1 202 ? 20.882 -11.906 -31.574 1.00 52.22 202 ASP A O 1
ATOM 1626 N N . LYS A 1 203 ? 21.893 -13.528 -30.413 1.00 56.03 203 LYS A N 1
ATOM 1627 C CA . LYS A 1 203 ? 22.670 -13.975 -31.565 1.00 56.03 203 LYS A CA 1
ATOM 1628 C C . LYS A 1 203 ? 21.710 -14.766 -32.435 1.00 56.03 203 LYS A C 1
ATOM 1630 O O . LYS A 1 203 ? 21.281 -15.834 -32.010 1.00 56.03 203 LYS A O 1
ATOM 1635 N N . GLY A 1 204 ? 21.360 -14.201 -33.590 1.00 51.16 204 GLY A N 1
ATOM 1636 C CA . GLY A 1 204 ? 20.525 -14.859 -34.589 1.00 51.16 204 GLY A CA 1
ATOM 1637 C C . GLY A 1 204 ? 20.917 -16.325 -34.749 1.00 51.16 204 GLY A C 1
ATOM 1638 O O . GLY A 1 204 ? 22.104 -16.657 -34.744 1.00 51.16 204 GLY A O 1
ATOM 1639 N N . GLU A 1 205 ? 19.891 -17.165 -34.802 1.00 49.62 205 GLU A N 1
ATOM 1640 C CA . GLU A 1 205 ? 19.894 -18.628 -34.760 1.00 49.62 205 GLU A CA 1
ATOM 1641 C C . GLU A 1 205 ? 20.575 -19.268 -35.983 1.00 49.62 205 GLU A C 1
ATOM 1643 O O . GLU A 1 205 ? 19.969 -20.049 -36.707 1.00 49.62 205 GLU A O 1
ATOM 1648 N N . ASP A 1 206 ? 21.851 -18.966 -36.210 1.00 55.03 206 ASP A N 1
ATOM 1649 C CA . ASP A 1 206 ? 22.694 -19.730 -37.136 1.00 55.03 206 ASP A CA 1
ATOM 1650 C C . ASP A 1 206 ? 23.331 -20.957 -36.440 1.00 55.03 206 ASP A C 1
ATOM 1652 O O . ASP A 1 206 ? 24.057 -21.726 -37.068 1.00 55.03 206 ASP A O 1
ATOM 1656 N N . ASP A 1 207 ? 23.043 -21.178 -35.149 1.00 52.62 207 ASP A N 1
ATOM 1657 C CA . 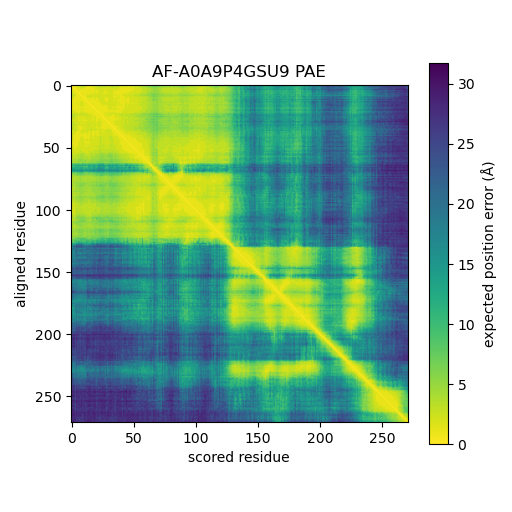ASP A 1 207 ? 23.368 -22.423 -34.448 1.00 52.62 207 ASP A CA 1
ATOM 1658 C C . ASP A 1 207 ? 22.247 -23.454 -34.712 1.00 52.62 207 ASP A C 1
ATOM 1660 O O . ASP A 1 207 ? 21.294 -23.582 -33.941 1.00 52.62 207 ASP A O 1
ATOM 1664 N N . GLU A 1 208 ? 22.375 -24.196 -35.819 1.00 56.16 208 GLU A N 1
ATOM 1665 C CA . GLU A 1 208 ? 21.445 -25.225 -36.340 1.00 56.16 208 GLU A CA 1
ATOM 1666 C C . GLU A 1 208 ? 21.121 -26.409 -35.383 1.00 56.16 208 GLU A C 1
ATOM 1668 O O . GLU A 1 208 ? 20.422 -27.338 -35.780 1.00 56.16 208 GLU A O 1
ATOM 1673 N N . ASP A 1 209 ? 21.548 -26.388 -34.114 1.00 52.69 209 ASP A N 1
ATOM 1674 C CA . ASP A 1 209 ? 21.472 -27.538 -33.191 1.00 52.69 209 ASP A CA 1
ATOM 1675 C C . ASP A 1 209 ? 20.512 -27.369 -31.989 1.00 52.69 209 ASP A C 1
ATOM 1677 O O . ASP A 1 209 ? 20.527 -28.184 -31.062 1.00 52.69 209 ASP A O 1
ATOM 1681 N N . SER A 1 210 ? 19.637 -26.355 -31.956 1.00 55.59 210 SER A N 1
ATOM 1682 C CA . SER A 1 210 ? 18.676 -26.203 -30.845 1.00 55.59 210 SER A CA 1
ATOM 1683 C C . SER A 1 210 ? 17.282 -26.772 -31.162 1.00 55.59 210 SER A C 1
ATOM 1685 O O . SER A 1 210 ? 16.313 -26.057 -31.401 1.00 55.59 210 SER A O 1
ATOM 1687 N N . GLU A 1 211 ? 17.137 -28.101 -31.070 1.00 58.59 211 GLU A N 1
ATOM 1688 C CA . GLU A 1 211 ? 15.846 -28.823 -31.165 1.00 58.59 211 GLU A CA 1
ATOM 1689 C C . GLU A 1 211 ? 14.783 -28.391 -30.113 1.00 58.59 211 GLU A C 1
ATOM 1691 O O . GLU A 1 211 ? 13.663 -28.906 -30.093 1.00 58.59 211 GLU A O 1
ATOM 1696 N N . GLU A 1 212 ? 15.084 -27.426 -29.236 1.00 56.97 212 GLU A N 1
ATOM 1697 C CA . GLU A 1 212 ? 14.173 -26.913 -28.206 1.00 56.97 212 GLU A CA 1
ATOM 1698 C C . GLU A 1 212 ? 13.115 -25.921 -28.723 1.00 56.97 212 GLU A C 1
ATOM 1700 O O . GLU A 1 212 ? 12.113 -25.697 -28.039 1.00 56.97 212 GLU A O 1
ATOM 1705 N N . GLU A 1 213 ? 13.271 -25.334 -29.913 1.00 55.78 213 GLU A N 1
ATOM 1706 C CA . GLU A 1 213 ? 12.380 -24.253 -30.367 1.00 55.78 213 GLU A CA 1
ATOM 1707 C C . GLU A 1 213 ? 11.017 -24.739 -30.907 1.00 55.78 213 GLU A C 1
ATOM 1709 O O . GLU A 1 213 ? 9.990 -24.065 -30.760 1.00 55.78 213 GLU A O 1
ATOM 1714 N N . VAL A 1 214 ? 10.949 -25.951 -31.466 1.00 54.62 214 VAL A N 1
ATOM 1715 C CA . VAL A 1 214 ? 9.750 -26.426 -32.188 1.00 54.62 214 VAL A CA 1
ATOM 1716 C C . VAL A 1 214 ? 8.628 -26.889 -31.240 1.00 54.62 214 VAL A C 1
ATOM 1718 O O . VAL A 1 214 ? 7.460 -26.962 -31.630 1.00 54.62 214 VAL A O 1
ATOM 1721 N N . ALA A 1 215 ? 8.924 -27.124 -29.957 1.00 53.25 215 ALA A N 1
ATOM 1722 C CA . ALA A 1 215 ? 7.943 -27.610 -28.981 1.00 53.25 215 ALA A CA 1
ATOM 1723 C C . ALA A 1 215 ? 6.998 -26.524 -28.411 1.00 53.25 215 ALA A C 1
ATOM 1725 O O . ALA A 1 215 ? 6.017 -26.860 -27.744 1.00 53.25 215 ALA A O 1
ATOM 1726 N N . TYR A 1 216 ? 7.243 -25.229 -28.661 1.00 52.78 216 TYR A N 1
ATOM 1727 C CA . TYR A 1 216 ? 6.596 -24.145 -27.898 1.00 52.78 216 TYR A CA 1
ATOM 1728 C C . TYR A 1 216 ? 5.463 -23.385 -28.598 1.00 52.78 216 TYR A C 1
ATOM 1730 O O . TYR A 1 216 ? 4.819 -22.553 -27.962 1.00 52.78 216 TYR A O 1
ATOM 1738 N N . ARG A 1 217 ? 5.147 -23.673 -29.867 1.00 52.28 217 ARG A N 1
ATOM 1739 C CA . ARG A 1 217 ? 4.100 -22.919 -30.591 1.00 52.28 217 ARG A CA 1
ATOM 1740 C C . ARG A 1 217 ? 2.653 -23.318 -30.269 1.00 52.28 217 ARG A C 1
ATOM 1742 O O . ARG A 1 217 ? 1.752 -22.557 -30.603 1.00 52.28 217 ARG A O 1
ATOM 1749 N N . ASN A 1 218 ? 2.406 -24.445 -29.590 1.00 54.59 218 ASN A N 1
ATOM 1750 C CA . ASN A 1 218 ? 1.044 -24.997 -29.452 1.00 54.59 218 ASN A CA 1
ATOM 1751 C C . ASN A 1 218 ? 0.459 -25.048 -28.029 1.00 54.59 218 ASN A C 1
ATOM 1753 O O . ASN A 1 218 ? -0.644 -25.558 -27.847 1.00 54.59 218 ASN A O 1
ATOM 1757 N N . GLY A 1 219 ? 1.131 -24.498 -27.018 1.00 52.97 219 GLY A N 1
ATOM 1758 C CA . GLY A 1 219 ? 0.571 -24.385 -25.671 1.00 52.97 219 GLY A CA 1
ATOM 1759 C C . GLY A 1 219 ? 0.737 -22.968 -25.158 1.00 52.97 219 GLY A C 1
ATOM 1760 O O . GLY A 1 219 ? 1.832 -22.428 -25.256 1.00 52.97 219 GLY A O 1
ATOM 1761 N N . ALA A 1 220 ? -0.325 -22.376 -24.605 1.00 56.00 220 ALA A N 1
ATOM 1762 C CA . ALA A 1 220 ? -0.269 -21.136 -23.835 1.00 56.00 220 ALA A CA 1
ATOM 1763 C C . ALA A 1 220 ? 0.632 -21.350 -22.607 1.00 56.00 220 ALA A C 1
ATOM 1765 O O . ALA A 1 220 ? 0.165 -21.623 -21.503 1.00 56.00 220 ALA A O 1
ATOM 1766 N N . SER A 1 221 ? 1.943 -21.352 -22.830 1.00 51.31 221 SER A N 1
ATOM 1767 C CA . SER A 1 221 ? 2.923 -21.597 -21.796 1.00 51.31 221 SER A CA 1
ATOM 1768 C C . SER A 1 221 ? 2.916 -20.389 -20.880 1.00 51.31 221 SER A C 1
ATOM 1770 O O . SER A 1 221 ? 3.059 -19.262 -21.352 1.00 51.31 221 SER A O 1
ATOM 1772 N N . ASP A 1 222 ? 2.764 -20.657 -19.589 1.00 71.56 222 ASP A N 1
ATOM 1773 C CA . ASP A 1 222 ? 2.880 -19.758 -18.437 1.00 71.56 222 ASP A CA 1
ATOM 1774 C C . ASP A 1 222 ? 4.312 -19.192 -18.304 1.00 71.56 222 ASP A C 1
ATOM 1776 O O . ASP A 1 222 ? 4.946 -19.232 -17.251 1.00 71.56 222 ASP A O 1
ATOM 1780 N N . ARG A 1 223 ? 4.889 -18.750 -19.427 1.00 68.81 223 ARG A N 1
ATOM 1781 C CA . ARG A 1 223 ? 6.223 -18.180 -19.503 1.00 68.81 223 ARG A CA 1
ATOM 1782 C C . ARG A 1 223 ? 6.130 -16.742 -19.005 1.00 68.81 223 ARG A C 1
ATOM 1784 O O . ARG A 1 223 ? 5.330 -15.962 -19.522 1.00 68.81 223 ARG A O 1
ATOM 1791 N N . PRO A 1 224 ? 6.923 -16.376 -17.995 1.00 75.81 224 PRO A N 1
ATOM 1792 C CA . PRO A 1 224 ? 6.928 -15.016 -17.493 1.00 75.81 224 PRO A CA 1
ATOM 1793 C C . PRO A 1 224 ? 7.519 -14.079 -18.545 1.00 75.81 224 PRO A C 1
ATOM 1795 O O . PRO A 1 224 ? 8.600 -14.319 -19.077 1.00 75.81 224 PRO A O 1
ATOM 1798 N N . TYR A 1 225 ? 6.789 -13.004 -18.818 1.00 79.31 225 TYR A N 1
ATOM 1799 C CA . TYR A 1 225 ? 7.207 -11.924 -19.702 1.00 79.31 225 TYR A CA 1
ATOM 1800 C C . TYR A 1 225 ? 8.434 -11.201 -19.135 1.00 79.31 225 TYR A C 1
ATOM 1802 O O . TYR A 1 225 ? 8.416 -10.753 -17.984 1.00 79.31 225 TYR A O 1
ATOM 1810 N N . VAL A 1 226 ? 9.485 -11.058 -19.947 1.00 82.69 226 VAL A N 1
ATOM 1811 C CA . VAL A 1 226 ? 10.681 -10.282 -19.594 1.00 82.69 226 VAL A CA 1
ATOM 1812 C C . VAL A 1 226 ? 10.724 -9.021 -20.448 1.00 82.69 226 VAL A C 1
ATOM 1814 O O . VAL A 1 226 ? 10.892 -9.067 -21.666 1.00 82.69 226 VAL A O 1
ATOM 1817 N N . PHE A 1 227 ? 10.566 -7.876 -19.789 1.00 85.69 227 PHE A N 1
ATOM 1818 C CA . PHE A 1 227 ? 10.625 -6.563 -20.420 1.00 85.69 227 PHE A CA 1
ATOM 1819 C C . PHE A 1 227 ? 12.062 -6.028 -20.408 1.00 85.69 227 PHE A C 1
ATOM 1821 O O . PHE A 1 227 ? 12.614 -5.728 -19.344 1.00 85.69 227 PHE A O 1
ATOM 1828 N N . LYS A 1 228 ? 12.669 -5.905 -21.593 1.00 86.50 228 LYS A N 1
ATOM 1829 C CA . LYS A 1 228 ? 14.001 -5.314 -21.778 1.00 86.50 228 LYS A CA 1
ATOM 1830 C C . LYS A 1 228 ? 13.864 -3.802 -21.942 1.00 86.50 228 LYS A C 1
ATOM 1832 O O . LYS A 1 228 ? 13.183 -3.342 -22.853 1.00 86.50 228 LYS A O 1
ATOM 1837 N N . LEU A 1 229 ? 14.546 -3.040 -21.086 1.00 85.81 229 LEU A N 1
ATOM 1838 C CA . LEU A 1 229 ? 14.574 -1.580 -21.157 1.00 85.81 229 LEU A CA 1
ATOM 1839 C C . LEU A 1 229 ? 16.005 -1.080 -21.336 1.00 85.81 229 LEU A C 1
ATOM 1841 O O . LEU A 1 229 ? 16.849 -1.287 -20.461 1.00 85.81 229 LEU A O 1
ATOM 1845 N N . HIS A 1 230 ? 16.266 -0.379 -22.439 1.00 86.25 230 HIS A N 1
ATOM 1846 C CA . HIS A 1 230 ? 17.557 0.258 -22.680 1.00 86.25 230 HIS A CA 1
ATOM 1847 C C . HIS A 1 230 ? 17.445 1.786 -22.622 1.00 86.25 230 HIS A C 1
ATOM 1849 O O . HIS A 1 230 ? 16.546 2.391 -23.206 1.00 86.25 230 HIS A O 1
ATOM 1855 N N . LEU A 1 231 ? 18.387 2.404 -21.901 1.00 83.81 231 LEU A N 1
ATOM 1856 C CA . LEU A 1 231 ? 18.529 3.854 -21.770 1.00 83.81 231 LEU A CA 1
ATOM 1857 C C . LEU A 1 231 ? 19.737 4.301 -22.584 1.00 83.81 231 LEU A C 1
ATOM 1859 O O . LEU A 1 231 ? 20.869 4.285 -22.093 1.00 83.81 231 LEU A O 1
ATOM 1863 N N . GLY A 1 232 ? 19.475 4.667 -23.835 1.00 83.62 232 GLY A N 1
ATOM 1864 C CA . GLY A 1 232 ? 20.497 4.972 -24.830 1.00 83.62 232 GLY A CA 1
ATOM 1865 C C . GLY A 1 232 ? 20.313 6.343 -25.463 1.00 83.62 232 GLY A C 1
ATOM 1866 O O . GLY A 1 232 ? 19.377 7.079 -25.154 1.00 83.62 232 GLY A O 1
ATOM 1867 N N . LYS A 1 233 ? 21.219 6.690 -26.380 1.00 81.81 233 LYS A N 1
ATOM 1868 C CA . LYS A 1 233 ? 21.016 7.844 -27.264 1.00 81.81 233 LYS A CA 1
ATOM 1869 C C . LYS A 1 233 ? 19.822 7.571 -28.181 1.00 81.81 233 LYS A C 1
ATOM 1871 O O . LYS A 1 233 ? 19.519 6.413 -28.471 1.00 81.81 233 LYS A O 1
ATOM 1876 N N . ALA A 1 234 ? 19.171 8.635 -28.643 1.00 78.19 234 ALA A N 1
ATOM 1877 C CA . ALA A 1 234 ? 18.199 8.526 -29.724 1.00 78.19 234 ALA A CA 1
ATOM 1878 C C . ALA A 1 234 ? 18.820 7.806 -30.939 1.00 78.19 234 ALA A C 1
ATOM 1880 O O . ALA A 1 234 ? 20.034 7.943 -31.162 1.00 78.19 234 ALA A O 1
ATOM 1881 N N . PRO A 1 235 ? 18.020 7.041 -31.706 1.00 75.50 235 PRO A N 1
ATOM 1882 C CA . PRO A 1 235 ? 18.478 6.407 -32.932 1.00 75.50 235 PRO A CA 1
ATOM 1883 C C . PRO A 1 235 ? 19.155 7.449 -33.808 1.00 75.50 235 PRO A C 1
ATOM 1885 O O . PRO A 1 235 ? 18.695 8.590 -33.923 1.00 75.50 235 PRO A O 1
ATOM 1888 N N . ARG A 1 236 ? 20.258 7.054 -34.443 1.00 74.38 236 ARG A N 1
ATOM 1889 C CA . ARG A 1 236 ? 20.800 7.857 -35.535 1.00 74.38 236 ARG A CA 1
ATOM 1890 C C . ARG A 1 236 ? 19.733 7.869 -36.620 1.00 74.38 236 ARG A C 1
ATOM 1892 O O . ARG A 1 236 ? 19.321 6.810 -37.081 1.00 74.38 236 ARG A O 1
ATOM 1899 N N . THR A 1 237 ? 19.262 9.054 -36.991 1.00 73.75 237 THR A N 1
ATOM 1900 C CA . THR A 1 237 ? 18.358 9.197 -38.132 1.00 73.75 237 THR A CA 1
ATOM 1901 C C . THR A 1 237 ? 19.002 8.550 -39.360 1.00 73.75 237 THR A C 1
ATOM 1903 O O . THR A 1 237 ? 20.230 8.546 -39.485 1.00 73.75 237 THR A O 1
ATOM 1906 N N . ALA A 1 238 ? 18.194 8.008 -40.275 1.00 66.31 238 ALA A N 1
ATOM 1907 C CA . ALA A 1 238 ? 18.687 7.386 -41.511 1.00 66.31 238 ALA A CA 1
ATOM 1908 C C . ALA A 1 238 ? 19.660 8.304 -42.282 1.00 66.31 238 ALA A C 1
ATOM 1910 O O . ALA A 1 238 ? 20.614 7.839 -42.897 1.00 66.31 238 ALA A O 1
ATOM 1911 N N . GLU A 1 239 ? 19.479 9.619 -42.158 1.00 69.25 239 GLU A N 1
ATOM 1912 C CA . GLU A 1 239 ? 20.356 10.651 -42.712 1.00 69.25 239 GLU A CA 1
ATOM 1913 C C . GLU A 1 239 ? 21.765 10.658 -42.085 1.00 69.25 239 GLU A C 1
ATOM 1915 O O . GLU A 1 239 ? 22.764 10.821 -42.782 1.00 69.25 239 GLU A O 1
ATOM 1920 N N . SER A 1 240 ? 21.876 10.405 -40.776 1.00 64.88 240 SER A N 1
ATOM 1921 C CA . SER A 1 240 ? 23.167 10.211 -40.106 1.00 64.88 240 SER A CA 1
ATOM 1922 C C . SER A 1 240 ? 23.796 8.859 -40.443 1.00 64.88 240 SER A C 1
ATOM 1924 O O . SER A 1 240 ? 25.023 8.764 -40.419 1.00 64.88 240 SER A O 1
ATOM 1926 N N . LEU A 1 241 ? 22.991 7.827 -40.709 1.00 63.59 241 LEU A N 1
ATOM 1927 C CA . LEU A 1 241 ? 23.486 6.504 -41.098 1.00 63.59 241 LEU A CA 1
ATOM 1928 C C . LEU A 1 241 ? 24.015 6.494 -42.535 1.00 63.59 241 LEU A C 1
ATOM 1930 O O . LEU A 1 241 ? 25.038 5.860 -42.777 1.00 63.59 241 LEU A O 1
ATOM 1934 N N . ALA A 1 242 ? 23.412 7.270 -43.443 1.00 66.06 242 ALA A N 1
ATOM 1935 C CA . ALA A 1 242 ? 23.849 7.403 -44.836 1.00 66.06 242 ALA A CA 1
ATOM 1936 C C . ALA A 1 242 ? 25.308 7.882 -44.990 1.00 66.06 242 ALA A C 1
ATOM 1938 O O . ALA A 1 242 ? 25.943 7.600 -46.002 1.00 66.06 242 ALA A O 1
ATOM 1939 N N . ASN A 1 243 ? 25.861 8.562 -43.979 1.00 66.38 243 ASN A N 1
ATOM 1940 C CA . ASN A 1 243 ? 27.254 9.024 -43.977 1.00 66.38 243 ASN A CA 1
ATOM 1941 C C . ASN A 1 243 ? 28.243 8.057 -43.304 1.00 66.38 243 ASN A C 1
ATOM 1943 O O . ASN A 1 243 ? 29.449 8.299 -43.328 1.00 66.38 243 ASN A O 1
ATOM 1947 N N . THR A 1 244 ? 27.768 6.966 -42.706 1.00 66.00 244 THR A N 1
ATOM 1948 C CA . THR A 1 244 ? 28.618 5.925 -42.114 1.00 66.00 244 THR A CA 1
ATOM 1949 C C . THR A 1 244 ? 28.570 4.682 -42.987 1.00 66.00 244 THR A C 1
ATOM 1951 O O . THR A 1 244 ? 27.645 3.887 -42.886 1.00 66.00 244 THR A O 1
ATOM 1954 N N . LEU A 1 245 ? 29.583 4.520 -43.842 1.00 74.38 245 LEU A N 1
ATOM 1955 C CA . LEU A 1 245 ? 29.772 3.310 -44.642 1.00 74.38 245 LEU A CA 1
ATOM 1956 C C . LEU A 1 245 ? 29.913 2.098 -43.713 1.00 74.38 245 LEU A C 1
ATOM 1958 O O . LEU A 1 245 ? 30.751 2.112 -42.805 1.00 74.38 245 LEU A O 1
ATOM 1962 N N . ASN A 1 246 ? 29.118 1.050 -43.941 1.00 76.94 246 ASN A N 1
ATOM 1963 C CA . ASN A 1 246 ? 29.292 -0.208 -43.228 1.00 76.94 246 ASN A CA 1
ATOM 1964 C C . ASN A 1 246 ? 30.665 -0.804 -43.592 1.00 76.94 246 ASN A C 1
ATOM 1966 O O . ASN A 1 246 ? 31.199 -0.562 -44.675 1.00 76.94 246 ASN A O 1
ATOM 1970 N N . ARG A 1 247 ? 31.249 -1.630 -42.720 1.00 72.06 247 ARG A N 1
ATOM 1971 C CA . ARG A 1 247 ? 32.469 -2.393 -43.018 1.00 72.06 247 ARG A CA 1
ATOM 1972 C C . ARG A 1 247 ? 32.336 -3.167 -44.332 1.00 72.06 247 ARG A C 1
ATOM 1974 O O . ARG A 1 247 ? 33.307 -3.253 -45.079 1.00 72.06 247 ARG A O 1
ATOM 1981 N N . LEU A 1 248 ? 31.142 -3.686 -44.625 1.00 80.88 248 LEU A N 1
ATOM 1982 C CA . LEU A 1 248 ? 30.842 -4.368 -45.882 1.00 80.88 248 LEU A CA 1
ATOM 1983 C C . LEU A 1 248 ? 30.834 -3.407 -47.081 1.00 80.88 248 LEU A C 1
ATOM 1985 O O . LEU A 1 248 ? 31.365 -3.759 -48.129 1.00 80.88 248 LEU A O 1
ATOM 1989 N N . ASP A 1 249 ? 30.345 -2.176 -46.916 1.00 77.88 249 ASP A N 1
ATOM 1990 C CA . ASP A 1 249 ? 30.414 -1.139 -47.954 1.00 77.88 249 ASP A CA 1
ATOM 1991 C C . ASP A 1 249 ? 31.854 -0.696 -48.212 1.00 77.88 249 ASP A C 1
ATOM 1993 O O . ASP A 1 249 ? 32.252 -0.523 -49.362 1.00 77.88 249 ASP A O 1
ATOM 1997 N N . VAL A 1 250 ? 32.664 -0.568 -47.155 1.00 84.44 250 VAL A N 1
ATOM 1998 C CA . VAL A 1 250 ? 34.100 -0.278 -47.268 1.00 84.44 250 VAL A CA 1
ATOM 1999 C C . VAL A 1 250 ? 34.817 -1.422 -47.982 1.00 84.44 250 VAL A C 1
ATOM 2001 O O . VAL A 1 250 ? 35.584 -1.177 -48.909 1.00 84.44 250 VAL A O 1
ATOM 2004 N N . LEU A 1 251 ? 34.548 -2.676 -47.604 1.00 87.06 251 LEU A N 1
ATOM 2005 C CA . LEU A 1 251 ? 35.123 -3.851 -48.265 1.00 87.06 251 LEU A CA 1
ATOM 2006 C C . LEU A 1 251 ? 34.703 -3.937 -49.732 1.00 87.06 251 LEU A C 1
ATOM 2008 O O . LEU A 1 251 ? 35.547 -4.195 -50.587 1.00 87.06 251 LEU A O 1
ATOM 2012 N N . LYS A 1 252 ? 33.433 -3.663 -50.037 1.00 91.62 252 LYS A N 1
ATOM 2013 C CA . LYS A 1 252 ? 32.918 -3.606 -51.405 1.00 91.62 252 LYS A CA 1
ATOM 2014 C C . LYS A 1 252 ? 33.605 -2.505 -52.211 1.00 91.62 252 LYS A C 1
ATOM 2016 O O . LYS A 1 252 ? 34.101 -2.783 -53.295 1.00 91.62 252 LYS A O 1
ATOM 2021 N N . GLN A 1 253 ? 33.739 -1.297 -51.661 1.00 92.00 253 GLN A N 1
ATOM 2022 C CA . GLN A 1 253 ? 34.473 -0.202 -52.306 1.00 92.00 253 GLN A CA 1
ATOM 2023 C C . GLN A 1 253 ? 35.947 -0.550 -52.542 1.00 92.00 253 GLN A C 1
ATOM 2025 O O . GLN A 1 253 ? 36.491 -0.245 -53.603 1.00 92.00 253 GLN A O 1
ATOM 2030 N N . MET A 1 254 ? 36.603 -1.205 -51.579 1.00 91.19 254 MET A N 1
ATOM 2031 C CA . MET A 1 254 ? 37.983 -1.668 -51.735 1.00 91.19 254 MET A CA 1
ATOM 2032 C C . MET A 1 254 ? 38.105 -2.739 -52.820 1.00 91.19 254 MET A C 1
ATOM 2034 O O . MET A 1 254 ? 39.052 -2.702 -53.607 1.00 91.19 254 MET A O 1
ATOM 2038 N N . PHE A 1 255 ? 37.152 -3.668 -52.882 1.00 94.00 255 PHE A N 1
ATOM 2039 C CA . PHE A 1 255 ? 37.117 -4.718 -53.892 1.00 94.00 255 PHE A CA 1
ATOM 2040 C C . PHE A 1 255 ? 36.868 -4.144 -55.290 1.00 94.00 255 PHE A C 1
ATOM 2042 O O . PHE A 1 255 ? 37.642 -4.418 -56.203 1.00 94.00 255 PHE A O 1
ATOM 2049 N N . ASP A 1 256 ? 35.879 -3.264 -55.448 1.00 90.81 256 ASP A N 1
ATOM 2050 C CA . ASP A 1 256 ? 35.597 -2.578 -56.712 1.00 90.81 256 ASP A CA 1
ATOM 2051 C C . ASP A 1 256 ? 36.812 -1.761 -57.183 1.00 90.81 256 ASP A C 1
ATOM 2053 O O . ASP A 1 256 ? 37.192 -1.801 -58.355 1.00 90.81 256 ASP A O 1
ATOM 2057 N N . ALA A 1 257 ? 37.495 -1.063 -56.267 1.00 89.75 257 ALA A N 1
ATOM 2058 C CA . ALA A 1 257 ? 38.733 -0.349 -56.574 1.00 89.75 257 ALA A CA 1
ATOM 2059 C C . ALA A 1 257 ? 39.870 -1.293 -57.010 1.00 89.75 257 ALA A C 1
ATOM 2061 O O . ALA A 1 257 ? 40.651 -0.950 -57.902 1.00 89.75 257 ALA A O 1
ATOM 2062 N N . PHE A 1 258 ? 39.972 -2.477 -56.403 1.00 90.94 258 PHE A N 1
ATOM 2063 C CA . PHE A 1 258 ? 40.957 -3.494 -56.766 1.00 90.94 258 PHE A CA 1
ATOM 2064 C C . PHE A 1 258 ? 40.682 -4.103 -58.148 1.00 90.94 258 PHE A C 1
ATOM 2066 O O . PHE A 1 258 ? 41.598 -4.191 -58.972 1.00 90.94 258 PHE A O 1
ATOM 2073 N N . ILE A 1 259 ? 39.428 -4.462 -58.434 1.00 91.19 259 ILE A N 1
ATOM 2074 C CA . ILE A 1 259 ? 39.012 -4.971 -59.745 1.00 91.19 259 ILE A CA 1
ATOM 2075 C C . ILE A 1 259 ? 39.305 -3.927 -60.822 1.00 91.19 259 ILE A C 1
ATOM 2077 O O . ILE A 1 259 ? 40.007 -4.225 -61.782 1.00 91.19 259 ILE A O 1
ATOM 2081 N N . ASN A 1 260 ? 38.906 -2.672 -60.609 1.00 87.31 260 ASN A N 1
ATOM 2082 C CA . ASN A 1 260 ? 39.168 -1.598 -61.567 1.00 87.31 260 ASN A CA 1
ATOM 2083 C C . ASN A 1 260 ? 40.668 -1.380 -61.831 1.00 87.31 260 ASN A C 1
ATOM 2085 O O . ASN A 1 260 ? 41.059 -1.075 -62.955 1.00 87.31 260 ASN A O 1
ATOM 2089 N N . ARG A 1 261 ? 41.539 -1.558 -60.829 1.00 85.38 261 ARG A N 1
ATOM 2090 C CA . ARG A 1 261 ? 42.996 -1.466 -61.033 1.00 85.38 261 ARG A CA 1
ATOM 2091 C C . ARG A 1 261 ? 43.562 -2.644 -61.817 1.00 85.38 261 ARG A C 1
ATOM 2093 O O . ARG A 1 261 ? 44.457 -2.439 -62.629 1.00 85.38 261 ARG A O 1
ATOM 2100 N N . THR A 1 262 ? 43.067 -3.852 -61.572 1.00 85.12 262 THR A N 1
ATOM 2101 C CA . THR A 1 262 ? 43.577 -5.066 -62.224 1.00 85.12 262 THR A CA 1
ATOM 2102 C C . THR A 1 262 ? 43.091 -5.198 -63.668 1.00 85.12 262 THR A C 1
ATOM 2104 O O . THR A 1 262 ? 43.850 -5.645 -64.527 1.00 85.12 262 THR A O 1
ATOM 2107 N N . THR A 1 263 ? 41.878 -4.738 -63.984 1.00 83.25 263 THR A N 1
ATOM 2108 C CA . THR A 1 263 ? 41.313 -4.830 -65.340 1.00 83.25 263 THR A CA 1
ATOM 2109 C C . THR A 1 263 ? 41.728 -3.689 -66.277 1.00 83.25 263 THR A C 1
ATOM 2111 O O . THR A 1 263 ? 41.656 -3.861 -67.491 1.00 83.25 263 THR A O 1
ATOM 2114 N N . ILE A 1 264 ? 42.179 -2.532 -65.766 1.00 78.44 264 ILE A N 1
ATOM 2115 C CA . ILE A 1 264 ? 42.537 -1.347 -66.585 1.00 78.44 264 ILE A CA 1
ATOM 2116 C C . ILE A 1 264 ? 44.032 -1.310 -66.972 1.00 78.44 264 ILE A C 1
ATOM 2118 O O . ILE A 1 264 ? 44.493 -0.371 -67.625 1.00 78.44 264 ILE A O 1
ATOM 2122 N N . THR A 1 265 ? 44.816 -2.345 -66.664 1.00 65.94 265 THR A N 1
ATOM 2123 C CA . THR A 1 265 ? 46.184 -2.482 -67.192 1.00 65.94 265 THR A CA 1
ATOM 2124 C C . THR A 1 265 ? 46.142 -2.732 -68.704 1.00 65.94 265 THR A C 1
ATOM 2126 O O . THR A 1 265 ? 46.081 -3.866 -69.173 1.00 65.94 265 THR A O 1
ATOM 2129 N N . LYS A 1 266 ? 46.115 -1.645 -69.486 1.00 66.12 266 LYS A N 1
ATOM 2130 C CA . LYS A 1 266 ? 46.189 -1.687 -70.949 1.00 66.12 266 LYS A CA 1
ATOM 2131 C C . LYS A 1 266 ? 47.489 -2.378 -71.372 1.00 66.12 266 LYS A C 1
ATOM 2133 O O . LYS A 1 266 ? 48.533 -2.073 -70.793 1.00 66.12 266 LYS A O 1
ATOM 2138 N N . PRO A 1 267 ? 47.459 -3.246 -72.397 1.00 65.88 267 PRO A N 1
ATOM 2139 C CA . PRO A 1 267 ? 48.675 -3.813 -72.953 1.00 65.88 267 PRO A CA 1
ATOM 2140 C C . PRO A 1 267 ? 49.523 -2.677 -73.525 1.00 65.88 267 PRO A C 1
ATOM 2142 O O . PRO A 1 267 ? 49.118 -1.984 -74.461 1.00 65.88 267 PRO A O 1
ATOM 2145 N N . THR A 1 268 ? 50.691 -2.461 -72.930 1.00 66.50 268 THR A N 1
ATOM 2146 C CA . THR A 1 268 ? 51.735 -1.607 -73.485 1.00 66.50 268 THR A CA 1
ATOM 2147 C C . THR A 1 268 ? 52.168 -2.246 -74.800 1.00 66.50 268 THR A C 1
ATOM 2149 O O . THR A 1 268 ? 52.846 -3.272 -74.808 1.00 66.50 268 THR A O 1
ATOM 2152 N N . LEU A 1 269 ? 51.710 -1.681 -75.917 1.00 67.06 269 LEU A N 1
ATOM 2153 C CA . LEU A 1 269 ? 52.199 -2.039 -77.241 1.00 67.06 269 LEU A CA 1
ATOM 2154 C C . LEU A 1 269 ? 53.676 -1.650 -77.298 1.00 67.06 269 LEU A C 1
ATOM 2156 O O . LEU A 1 269 ? 54.014 -0.468 -77.342 1.00 67.06 269 LEU A O 1
ATOM 2160 N N . VAL A 1 270 ? 54.539 -2.659 -77.224 1.00 71.06 270 VAL A N 1
ATOM 2161 C CA . VAL A 1 270 ? 55.967 -2.531 -77.500 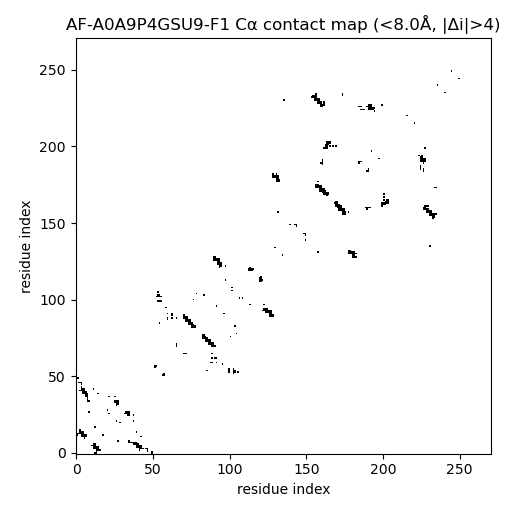1.00 71.06 270 VAL A CA 1
ATOM 2162 C C . VAL A 1 270 ? 56.097 -2.320 -79.007 1.00 71.06 270 VAL A C 1
ATOM 2164 O O . VAL A 1 270 ? 55.748 -3.209 -79.784 1.00 71.06 270 VAL A O 1
ATOM 2167 N N . SER A 1 271 ? 56.504 -1.110 -79.389 1.00 70.25 271 SER A N 1
ATOM 2168 C CA . SER A 1 271 ? 56.883 -0.722 -80.752 1.00 70.25 271 SER A CA 1
ATOM 2169 C C . SER A 1 271 ? 58.274 -1.221 -81.106 1.00 70.25 271 SER A C 1
ATOM 2171 O O . SER A 1 271 ? 59.157 -1.041 -80.233 1.00 70.25 271 SER A O 1
#

Solvent-accessible surface area (backbone atoms only — not comparable to full-atom values): 16843 Å² total; per-residue (Å²): 124,89,50,39,24,29,40,83,87,73,50,76,40,41,45,75,59,52,58,58,48,54,75,81,40,69,43,42,93,87,76,67,46,74,50,98,55,88,62,73,41,79,34,64,67,61,41,50,54,48,51,40,55,40,72,29,62,84,57,55,64,78,76,48,80,74,85,46,78,86,50,51,38,82,45,74,50,76,55,101,89,50,74,48,77,46,80,37,58,42,71,43,33,34,43,55,52,50,54,39,53,43,38,67,56,68,60,73,58,94,71,86,82,54,65,59,94,93,34,82,54,74,77,38,88,52,39,67,58,47,27,47,49,50,54,50,54,50,52,50,51,52,48,45,74,77,31,96,74,69,87,82,68,76,69,68,28,41,34,31,50,64,40,29,80,52,100,89,42,74,48,58,50,72,54,84,66,47,74,46,47,48,68,77,46,73,40,86,80,35,13,75,45,66,90,60,96,64,59,81,58,48,74,74,82,78,66,90,78,63,84,73,67,81,77,59,85,85,55,94,67,93,68,72,74,27,70,55,79,46,86,39,67,60,78,74,50,71,75,64,46,74,75,54,76,48,73,66,52,51,51,47,52,52,48,52,54,48,50,54,58,68,73,64,66,69,84,79,80,84,127

Nearest PDB structures (foldseek):
  3l1z-assembly1_B-2  TM=8.235E-01  e=1.410E-02  Homo sapiens
  2kr4-assembly1_A  TM=7.778E-01  e=4.830E-02  Mus musculus
  5h7r-assembly1_D  TM=6.467E-01  e=3.258E-01  Homo sapiens
  5jne-assembly1_A  TM=3.988E-01  e=8.407E-02  Saccharomyces cerevisiae S288C
  2y9j-assembly1_Y  TM=1.759E-01  e=6.414E-01  Salmonella enterica subsp. enterica serovar Typhimurium

=== Feature glossary ===
Legend for the data blocks above and below:

— What the protein is —

Sequence gives the chain of amino acids in standard one-letter code (A=alanine, C=cysteine, …, Y=tyrosine), read N→C. It is the only feature that is directly encoded by the gene; all structural features are derived from the folded form of this sequence.

The annotation block draws on four external resources. InterPro: which protein families and domains the sequence belongs to. GO: standardized terms for what the protein does, what process it participates in, and where in the cell it acts. CATH: which structural fold it has in the CATH hierarchy. Organism: the species of origin.

— Where its atoms are —

Atomic coordinates in PDBx/mmCIF format — the same representation the Protein Data Bank distributes. Each line of the _atom_site loop places one backbone atom in Cartesian space (units: ångströms, origin: arbitrary).

Six rendered views show the 3D structure from the faces of a cube — i.e. along ±x, ±y, ±z. Rendering representation is drawn randomly per protein from cartoon (secondary-structure ribbons), sticks (backbone bonds), or molecular surface; coloring is either N→C rainbow (blue at the N-terminus through red at the C-terminus) or one color per chain.

— Local backbone conformation —

DSSP 8-state secondary structure assigns each residue one of H (α-helix), G (3₁₀-helix), I (π-helix), E (extended β-strand), B (isolated β-bridge), T (hydrogen-bonded turn), S (bend), or '-' (coil). The assignment is computed from backbone hydrogen-bond geometry via the Kabsch–Sander algorithm.

P-SEA three-state annotation labels each residue as helix, strand, or coil based purely on the geometry of the Cα trace. It serves as a fallback when the full backbone (and thus DSSP) is unavailable.

φ (phi) and ψ (psi) are the two rotatable backbone dihedrals per residue: φ is the C(i-1)–N–Cα–C torsion, ψ is the N–Cα–C–N(i+1) torsion, both in degrees on (−180°, 180°]. α-helical residues cluster near (−60°, −45°); β-strand residues near (−120°, +130°). A Ramachandran plot is simply a scatter of (φ, ψ) for every residue.

— Global shape and packing —

Radius of gyration (Rg) is the root-mean-square distance of Cα atoms from their centroid — a single number for overall size and compactness. A globular domain of N residues has Rg ≈ 2.2·N^0.38 Å; an extended or disordered chain has a much larger Rg. The Cα contact count is the number of residue pairs whose Cα atoms are within 8 Å and are more than four positions apart in sequence — a standard proxy for tertiary packing density. The bounding box is the smallest axis-aligned box enclosing all Cα atoms.

Accessible surface area quantifies burial. A residue with SASA near zero is packed into the hydrophobic core; one with SASA >100 Å² sits on the surface. Computed here via the Shrake–Rupley numerical algorithm with a 1.4 Å probe.

The contact map is a binary N×N matrix image: pixel (i, j) is dark where Cα_i and Cα_j are within 8 Å and |i−j|>4. Because the |i−j|>4 filter removes local helical contacts, off-diagonal stripes parallel to the main diagonal indicate parallel β-sheets; stripes perpendicular to it indicate antiparallel β-sheets. The Ramachandran plot scatters every residue's (φ, ψ) pair against the sterically allowed regions. The PAE heatmap renders the predicted-aligned-error matrix.

— Structural neighborhood —

A 3Di character summarizes, for each residue, the relative orientation of the Cα frame of its nearest spatial neighbor. Because it encodes fold topology rather than chemistry, 3Di alignments detect remote structural similarity that sequence alignment misses.

Structural nearest neighbors (via Foldseek easy-search vs the PDB). Reported per hit: target PDB id, E-value, and alignment TM-score. A TM-score above ~0.5 is the conventional threshold for 'same fold'.

— Confidence and disorder —

For AlphaFold models, the B-factor field carries pLDDT — the model's own estimate of local accuracy on a 0–100 scale. Regions with pLDDT<50 should be treated as essentially unmodeled; they often correspond to intrinsically disordered segments.

B-factor (Debye–Waller factor) reflects atomic displacement in the crystal lattice. It is an experimental observable (units Å²), not a prediction; low values mean the atom is pinned down, high values mean it moves or is heterogeneous across the crystal.

Predicted Aligned Error (PAE) is an AlphaFold confidence matrix: entry (i, j) is the expected error in the position of residue j, in ångströms, when the prediction is superimposed on the true structure at residue i. Low PAE within a block of residues means that block is internally rigid and well-predicted; high PAE between two blocks means their relative placement is uncertain even if each block individually is confident.